Protein AF-A0A6P5LDU0-F1 (afdb_monomer_lite)

Radius of gyration: 22.13 Å; chains: 1; bounding box: 84×40×51 Å

Structure (mmCIF, N/CA/C/O backbone):
data_AF-A0A6P5LDU0-F1
#
_entry.id   AF-A0A6P5LDU0-F1
#
loop_
_atom_site.group_PDB
_atom_site.id
_atom_site.type_symbol
_atom_site.label_atom_id
_atom_site.label_alt_id
_atom_site.label_comp_id
_atom_site.label_asym_id
_atom_site.label_entity_id
_atom_site.label_seq_id
_atom_site.pdbx_PDB_ins_code
_atom_site.Cartn_x
_atom_site.Cartn_y
_atom_site.Cartn_z
_atom_site.occupancy
_atom_site.B_iso_or_equiv
_atom_site.auth_seq_id
_atom_site.auth_comp_id
_atom_site.auth_asym_id
_atom_site.auth_atom_id
_atom_site.pdbx_PDB_model_num
ATOM 1 N N . MET A 1 1 ? -37.825 20.616 -30.912 1.00 37.44 1 MET A N 1
ATOM 2 C CA . MET A 1 1 ? -37.333 20.560 -29.518 1.00 37.44 1 MET A CA 1
ATOM 3 C C . MET A 1 1 ? -36.452 19.328 -29.387 1.00 37.44 1 MET A C 1
ATOM 5 O O . MET A 1 1 ? -36.917 18.250 -29.721 1.00 37.44 1 MET A O 1
ATOM 9 N N . ARG A 1 2 ? -35.171 19.482 -29.030 1.00 41.38 2 ARG A N 1
ATOM 10 C CA . ARG A 1 2 ? -34.279 18.352 -28.727 1.00 41.38 2 ARG A CA 1
ATOM 11 C C . ARG A 1 2 ? -34.321 18.148 -27.216 1.00 41.38 2 ARG A C 1
ATOM 13 O O . ARG A 1 2 ? -33.870 19.026 -26.489 1.00 41.38 2 ARG A O 1
ATOM 20 N N . GLU A 1 3 ? -34.900 17.043 -26.760 1.00 42.47 3 GLU A N 1
ATOM 21 C CA . GLU A 1 3 ? -34.812 16.630 -25.360 1.00 42.47 3 GLU A CA 1
ATOM 22 C C . GLU A 1 3 ? -33.361 16.258 -25.046 1.00 42.47 3 GLU A C 1
ATOM 24 O O . GLU A 1 3 ? -32.806 15.292 -25.572 1.00 42.47 3 GLU A O 1
ATOM 29 N N . THR A 1 4 ? -32.718 17.056 -24.201 1.00 42.72 4 THR A N 1
ATOM 30 C CA . THR A 1 4 ? -31.432 16.721 -23.602 1.00 42.72 4 THR A CA 1
ATOM 31 C C . THR A 1 4 ? -31.662 15.658 -22.534 1.00 42.72 4 THR A C 1
ATOM 33 O O . THR A 1 4 ? -32.182 15.919 -21.450 1.00 42.72 4 THR A O 1
ATOM 36 N N . LYS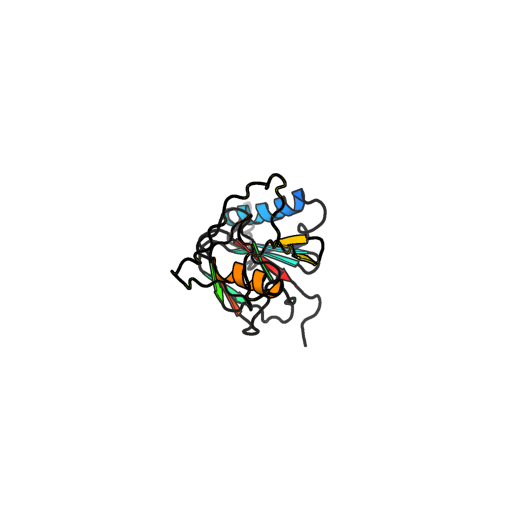 A 1 5 ? -31.278 14.423 -22.864 1.00 48.50 5 LYS A N 1
ATOM 37 C CA . LYS A 1 5 ? -31.230 13.278 -21.951 1.00 48.50 5 LYS A CA 1
ATOM 38 C C . LYS A 1 5 ? -30.367 13.661 -20.739 1.00 48.50 5 LYS A C 1
ATOM 40 O O . LYS A 1 5 ? -29.151 13.780 -20.852 1.00 48.50 5 LYS A O 1
ATOM 45 N N . LYS A 1 6 ? -31.001 13.904 -19.589 1.00 47.19 6 LYS A N 1
ATOM 46 C CA . LYS A 1 6 ? -30.328 14.171 -18.312 1.00 47.19 6 LYS A CA 1
ATOM 47 C C . LYS A 1 6 ? -29.638 12.882 -17.863 1.00 47.19 6 LYS A C 1
ATOM 49 O O . LYS A 1 6 ? -30.292 11.974 -17.354 1.00 47.19 6 LYS A O 1
ATOM 54 N N . THR A 1 7 ? -28.340 12.776 -18.122 1.00 48.62 7 THR A N 1
ATOM 55 C CA . THR A 1 7 ? -27.506 11.645 -17.704 1.00 48.62 7 THR A CA 1
ATOM 56 C C . THR A 1 7 ? -27.544 11.551 -16.178 1.00 48.62 7 THR A C 1
ATOM 58 O O . THR A 1 7 ? -27.152 12.496 -15.493 1.00 48.62 7 THR A O 1
ATOM 61 N N . ARG A 1 8 ? -28.069 10.448 -15.629 1.00 51.94 8 ARG A N 1
ATOM 62 C CA . ARG A 1 8 ? -27.961 10.162 -14.192 1.00 51.94 8 ARG A CA 1
ATOM 63 C C . ARG A 1 8 ? -26.480 9.930 -13.893 1.00 51.94 8 ARG A C 1
ATOM 65 O O . ARG A 1 8 ? -25.862 9.092 -14.539 1.00 51.94 8 ARG A O 1
ATOM 72 N N . ARG A 1 9 ? -25.914 10.701 -12.967 1.00 56.38 9 ARG A N 1
ATOM 73 C CA . ARG A 1 9 ? -24.624 10.381 -12.349 1.00 56.38 9 ARG A CA 1
ATOM 74 C C . ARG A 1 9 ? -24.918 9.269 -11.348 1.00 56.38 9 ARG A C 1
ATOM 76 O O . ARG A 1 9 ? -25.647 9.520 -10.393 1.00 56.38 9 ARG A O 1
ATOM 83 N N . GLU A 1 10 ? -24.467 8.056 -11.632 1.00 73.00 10 GLU A N 1
ATOM 84 C CA . GLU A 1 10 ? -24.476 6.985 -10.636 1.00 73.00 10 GLU A CA 1
ATOM 85 C C . GLU A 1 10 ? -23.354 7.259 -9.633 1.00 73.00 10 GLU A C 1
ATOM 87 O O . GLU A 1 10 ? -22.282 7.733 -10.018 1.00 73.00 10 GLU A O 1
ATOM 92 N N . ASP A 1 11 ? -23.655 7.061 -8.353 1.00 85.00 11 ASP A N 1
ATOM 93 C CA . ASP A 1 11 ? -22.708 7.243 -7.257 1.00 85.00 11 ASP A CA 1
ATOM 94 C C . ASP A 1 11 ? -21.761 6.039 -7.261 1.00 85.00 11 ASP A C 1
ATOM 96 O O . ASP A 1 11 ? -22.215 4.897 -7.194 1.00 85.00 11 ASP A O 1
ATOM 100 N N . VAL A 1 12 ? -20.466 6.282 -7.468 1.00 90.44 12 VAL A N 1
ATOM 101 C CA . VAL A 1 12 ? -19.448 5.228 -7.570 1.00 90.44 12 VAL A CA 1
ATOM 102 C C . VAL A 1 12 ? -18.492 5.391 -6.400 1.00 90.44 12 VAL A C 1
ATOM 104 O O . VAL A 1 12 ? -17.745 6.366 -6.352 1.00 90.44 12 VAL A O 1
ATOM 107 N N . ASP A 1 13 ? -18.488 4.414 -5.495 1.00 92.12 13 ASP A N 1
ATOM 108 C CA . ASP A 1 13 ? -17.671 4.447 -4.275 1.00 92.12 13 ASP A CA 1
ATOM 109 C C . ASP A 1 13 ? -16.214 4.015 -4.506 1.00 92.12 13 ASP A C 1
ATOM 111 O O . ASP A 1 13 ? -15.316 4.403 -3.759 1.00 92.12 13 ASP A O 1
ATOM 115 N N . LEU A 1 14 ? -15.966 3.185 -5.528 1.00 94.00 14 LEU A N 1
ATOM 116 C CA . LEU A 1 14 ? -14.674 2.539 -5.770 1.00 94.00 14 LEU A CA 1
ATOM 117 C C . LEU A 1 14 ? -14.526 2.114 -7.236 1.00 94.00 14 LEU A C 1
ATOM 119 O O . LEU A 1 14 ? -15.429 1.509 -7.814 1.00 94.00 14 LEU A O 1
ATOM 123 N N . ILE A 1 15 ? -13.355 2.354 -7.823 1.00 96.75 15 ILE A N 1
ATOM 124 C CA . ILE A 1 15 ? -12.971 1.825 -9.136 1.00 96.75 15 ILE A CA 1
ATOM 125 C C . ILE A 1 15 ? -12.026 0.642 -8.931 1.00 96.75 15 ILE A C 1
ATOM 127 O O . ILE A 1 15 ? -10.933 0.789 -8.380 1.00 96.75 15 ILE A O 1
ATOM 131 N N . VAL A 1 16 ? -12.430 -0.530 -9.422 1.00 97.25 16 VAL A N 1
ATOM 132 C CA . VAL A 1 16 ? -11.633 -1.761 -9.351 1.00 97.25 16 VAL A CA 1
ATOM 133 C C . VAL A 1 16 ? -11.025 -2.064 -10.716 1.00 97.25 16 VAL A C 1
ATOM 135 O O . VAL A 1 16 ? -11.739 -2.329 -11.682 1.00 97.25 16 VAL A O 1
ATOM 138 N N . THR A 1 17 ? -9.697 -2.055 -10.788 1.00 97.44 17 THR A N 1
ATOM 139 C CA . THR A 1 17 ? -8.937 -2.479 -11.969 1.00 97.44 17 THR A CA 1
ATOM 140 C C . THR A 1 17 ? -8.503 -3.930 -11.796 1.00 97.44 17 THR A C 1
ATOM 142 O O . THR A 1 17 ? -7.920 -4.287 -10.774 1.00 97.44 17 THR A O 1
ATOM 145 N N . LEU A 1 18 ? -8.770 -4.769 -12.797 1.00 97.19 18 LEU A N 1
ATOM 146 C CA . LEU A 1 18 ? -8.358 -6.173 -12.808 1.00 97.19 18 LEU A CA 1
ATOM 147 C C . LEU A 1 18 ? -7.169 -6.353 -13.753 1.00 97.19 18 LEU A C 1
ATOM 149 O O . LEU A 1 18 ? -7.282 -6.092 -14.951 1.00 97.19 18 LEU A O 1
ATOM 153 N N . GLY A 1 19 ? -6.045 -6.830 -13.224 1.00 94.19 19 GLY A N 1
ATOM 154 C CA . GLY A 1 19 ? -4.802 -6.976 -13.984 1.00 94.19 19 GLY A CA 1
ATOM 155 C C . GLY A 1 19 ? -3.841 -5.791 -13.843 1.00 94.19 19 GLY A C 1
ATOM 156 O O . GLY A 1 19 ? -4.144 -4.809 -13.179 1.00 94.19 19 GLY A O 1
ATOM 157 N N . GLY A 1 20 ? -2.666 -5.885 -14.469 1.00 94.69 20 GLY A N 1
ATOM 158 C CA . GLY A 1 20 ? -1.640 -4.832 -14.446 1.00 94.69 20 GLY A CA 1
ATOM 159 C C . GLY A 1 20 ? -0.564 -4.979 -13.363 1.00 94.69 20 GLY A C 1
ATOM 160 O O . GLY A 1 20 ? 0.322 -4.140 -13.286 1.00 94.69 20 GLY A O 1
ATOM 161 N N . LEU A 1 21 ? -0.580 -6.045 -12.556 1.00 96.25 21 LEU A N 1
ATOM 162 C CA . LEU A 1 21 ? 0.435 -6.325 -11.523 1.00 96.25 21 LEU A CA 1
ATOM 163 C C . LEU A 1 21 ? 1.363 -7.500 -11.861 1.00 96.25 21 LEU A C 1
ATOM 165 O O . LEU A 1 21 ? 2.271 -7.806 -11.093 1.00 96.25 21 LEU A O 1
ATOM 169 N N . THR A 1 22 ? 1.167 -8.169 -12.999 1.00 95.31 22 THR A N 1
ATOM 170 C CA . THR A 1 22 ? 2.036 -9.266 -13.457 1.00 95.31 22 THR A CA 1
ATOM 171 C C . THR A 1 22 ? 2.450 -9.093 -14.916 1.00 95.31 22 THR A C 1
ATOM 173 O O . THR A 1 22 ? 1.881 -8.295 -15.656 1.00 95.31 22 THR A O 1
ATOM 176 N N . GLY A 1 23 ? 3.384 -9.926 -15.378 1.00 96.00 23 GLY A N 1
ATOM 177 C CA . GLY A 1 23 ? 3.822 -9.940 -16.772 1.00 96.00 23 GLY A CA 1
ATOM 178 C C . GLY A 1 23 ? 4.984 -8.981 -17.009 1.00 96.00 23 GLY A C 1
ATOM 179 O O . GLY A 1 23 ? 5.983 -9.030 -16.293 1.00 96.00 23 GLY A O 1
ATOM 180 N N . ARG A 1 24 ? 4.888 -8.145 -18.048 1.00 97.19 24 ARG A N 1
ATOM 181 C CA . ARG A 1 24 ? 5.964 -7.217 -18.417 1.00 97.19 24 ARG A CA 1
ATOM 182 C C . ARG A 1 24 ? 6.160 -6.161 -17.330 1.00 97.19 24 ARG A C 1
ATOM 184 O O . ARG A 1 24 ? 5.242 -5.408 -17.027 1.00 97.19 24 ARG A O 1
ATOM 191 N N . PHE A 1 25 ? 7.372 -6.074 -16.791 1.00 96.88 25 PHE A N 1
ATOM 192 C CA . PHE A 1 25 ? 7.689 -5.190 -15.668 1.00 96.88 25 PHE A CA 1
ATOM 193 C C . PHE A 1 25 ? 7.387 -3.706 -15.935 1.00 96.88 25 PHE A C 1
ATOM 195 O O . PHE A 1 25 ? 6.853 -3.024 -15.068 1.00 96.88 25 PHE A O 1
ATOM 202 N N . ASP A 1 26 ? 7.651 -3.205 -17.143 1.00 97.81 26 ASP A N 1
ATOM 203 C CA . ASP A 1 26 ? 7.328 -1.823 -17.509 1.00 97.81 26 ASP A CA 1
ATOM 204 C C . ASP A 1 26 ? 5.818 -1.540 -17.477 1.00 97.81 26 ASP A C 1
ATOM 206 O O . ASP A 1 26 ? 5.411 -0.455 -17.074 1.00 97.81 26 ASP A O 1
ATOM 210 N N . GLN A 1 27 ? 4.977 -2.524 -17.814 1.00 97.69 27 GLN A N 1
ATOM 211 C CA . GLN A 1 27 ? 3.520 -2.393 -17.710 1.00 97.69 27 GLN A CA 1
ATOM 212 C C . GLN A 1 27 ? 3.037 -2.434 -16.259 1.00 97.69 27 GLN A C 1
ATOM 214 O O . GLN A 1 27 ? 2.067 -1.756 -15.918 1.00 97.69 27 GLN A O 1
ATOM 219 N N . ILE A 1 28 ? 3.733 -3.180 -15.396 1.00 98.12 28 ILE A N 1
ATOM 220 C CA . ILE A 1 28 ? 3.474 -3.163 -13.953 1.00 98.12 28 ILE A CA 1
ATOM 221 C C . ILE A 1 28 ? 3.734 -1.759 -13.411 1.00 98.12 28 ILE A C 1
ATOM 223 O O . ILE A 1 28 ? 2.871 -1.164 -12.768 1.00 98.12 28 ILE A O 1
ATOM 227 N N . MET A 1 29 ? 4.885 -1.179 -13.750 1.00 98.12 29 MET A N 1
ATOM 228 C CA . MET A 1 29 ? 5.222 0.179 -13.326 1.00 98.12 29 MET A CA 1
ATOM 229 C C . MET A 1 29 ? 4.311 1.237 -13.956 1.00 98.12 29 MET A C 1
ATOM 231 O O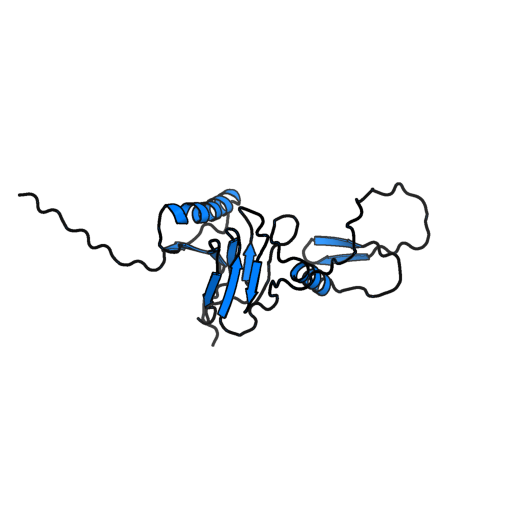 . MET A 1 29 ? 3.950 2.190 -13.275 1.00 98.12 29 MET A O 1
ATOM 235 N N . ALA A 1 30 ? 3.861 1.057 -15.202 1.00 97.75 30 ALA A N 1
ATOM 236 C CA . ALA A 1 30 ? 2.858 1.932 -15.814 1.00 97.75 30 ALA A CA 1
ATOM 237 C C . ALA A 1 30 ? 1.505 1.870 -15.082 1.00 97.75 30 ALA A C 1
ATOM 239 O O . ALA A 1 30 ? 0.823 2.886 -14.945 1.00 97.75 30 ALA A O 1
ATOM 240 N N . SER A 1 31 ? 1.125 0.696 -14.572 1.00 98.06 31 SER A N 1
ATOM 241 C CA . SER A 1 31 ? -0.087 0.529 -13.760 1.00 98.06 31 SER A CA 1
ATOM 242 C C . SER A 1 31 ? 0.053 1.230 -12.406 1.00 98.06 31 SER A C 1
ATOM 244 O O . SER A 1 31 ? -0.869 1.920 -11.975 1.00 98.06 31 SER A O 1
ATOM 246 N N . VAL A 1 32 ? 1.227 1.133 -11.771 1.00 97.94 32 VAL A N 1
ATOM 247 C CA . VAL A 1 32 ? 1.545 1.893 -10.551 1.00 97.94 32 VAL A CA 1
ATOM 248 C C . VAL A 1 32 ? 1.494 3.399 -10.816 1.00 97.94 32 VAL A C 1
ATOM 250 O O . VAL A 1 32 ? 0.820 4.110 -10.080 1.00 97.94 32 VAL A O 1
ATOM 253 N N . GLU A 1 33 ? 2.123 3.887 -11.887 1.00 97.19 33 GLU A N 1
ATOM 254 C CA . GLU A 1 33 ? 2.103 5.307 -12.277 1.00 97.19 33 GLU A CA 1
ATOM 255 C C . GLU A 1 33 ? 0.678 5.812 -12.545 1.00 97.19 33 GLU A C 1
ATOM 257 O O . GLU A 1 33 ? 0.306 6.925 -12.172 1.00 97.19 33 GLU A O 1
ATOM 262 N N . THR A 1 34 ? -0.174 4.965 -13.124 1.00 97.19 34 THR A N 1
ATOM 263 C CA . THR A 1 34 ? -1.582 5.303 -13.363 1.00 97.19 34 THR A CA 1
ATOM 264 C C . THR A 1 34 ? -2.317 5.632 -12.061 1.00 97.19 34 THR A C 1
ATOM 266 O O . THR A 1 34 ? -3.155 6.532 -12.062 1.00 97.19 34 THR A O 1
ATOM 269 N N . LEU A 1 35 ? -1.979 4.993 -10.932 1.00 97.19 35 LEU A N 1
ATOM 270 C CA . LEU A 1 35 ? -2.555 5.347 -9.627 1.00 97.19 35 LEU A CA 1
ATOM 271 C C . LEU A 1 35 ? -2.159 6.759 -9.174 1.00 97.19 35 LEU A C 1
ATOM 273 O O . LEU A 1 35 ? -2.978 7.449 -8.569 1.00 97.19 35 LEU A O 1
ATOM 277 N N . PHE A 1 36 ? -0.943 7.217 -9.491 1.00 96.94 36 PHE A N 1
ATOM 278 C CA . PHE A 1 36 ? -0.512 8.587 -9.192 1.00 96.94 36 PHE A CA 1
ATOM 279 C C . PHE A 1 36 ? -1.326 9.601 -9.998 1.00 96.94 36 PHE A C 1
ATOM 281 O O . PHE A 1 36 ? -1.819 10.582 -9.438 1.00 96.94 36 PHE A O 1
ATOM 288 N N . HIS A 1 37 ? -1.558 9.327 -11.283 1.00 96.12 37 HIS A N 1
ATOM 289 C CA . HIS A 1 37 ? -2.380 10.187 -12.135 1.00 96.12 37 HIS A CA 1
ATOM 290 C C . HIS A 1 37 ? -3.874 10.127 -11.810 1.00 96.12 37 HIS A C 1
ATOM 292 O O . HIS A 1 37 ? -4.560 11.143 -11.942 1.00 96.12 37 HIS A O 1
ATOM 298 N N . ALA A 1 38 ? -4.385 8.981 -11.352 1.00 95.00 38 ALA A N 1
ATOM 299 C CA . ALA A 1 38 ? -5.803 8.776 -11.059 1.00 95.00 38 ALA A CA 1
ATOM 300 C C . ALA A 1 38 ? -6.368 9.830 -10.098 1.00 95.00 38 ALA A C 1
ATOM 302 O O . ALA A 1 38 ? -7.488 10.289 -10.297 1.00 95.00 38 ALA A O 1
ATOM 303 N N . THR A 1 39 ? -5.562 10.292 -9.139 1.00 92.25 39 THR A N 1
ATOM 304 C CA . THR A 1 39 ? -5.933 11.322 -8.149 1.00 92.25 39 THR A CA 1
ATOM 305 C C . THR A 1 39 ? -6.309 12.669 -8.776 1.00 92.25 39 THR A C 1
ATOM 307 O O . THR A 1 39 ? -7.069 13.438 -8.193 1.00 92.25 39 THR A O 1
ATOM 310 N N . THR A 1 40 ? -5.808 12.951 -9.982 1.00 93.44 40 THR A N 1
ATOM 311 C CA . THR A 1 40 ? -6.123 14.162 -10.761 1.00 93.44 40 THR A CA 1
ATOM 312 C C . THR A 1 40 ? -7.287 13.960 -11.731 1.00 93.44 40 THR A C 1
ATOM 314 O O . THR A 1 40 ? -7.876 14.930 -12.205 1.00 93.44 40 THR A O 1
ATOM 317 N N . ILE A 1 41 ? -7.618 12.703 -12.033 1.00 94.25 41 ILE A N 1
ATOM 318 C CA . ILE A 1 41 ? -8.632 12.317 -13.021 1.00 94.25 41 ILE A CA 1
ATOM 319 C C . ILE A 1 41 ? -9.983 12.089 -12.341 1.00 94.25 41 ILE A C 1
ATOM 321 O O . ILE A 1 41 ? -11.023 12.462 -12.883 1.00 94.25 41 ILE A O 1
ATOM 325 N N . THR A 1 42 ? -9.980 11.466 -11.163 1.00 93.31 42 THR A N 1
ATOM 326 C CA . THR A 1 42 ? -11.189 11.080 -10.438 1.00 93.31 42 THR A CA 1
ATOM 327 C C . THR A 1 42 ? -11.004 11.243 -8.928 1.00 93.31 42 THR A C 1
ATOM 329 O O . THR A 1 42 ? -9.949 10.895 -8.400 1.00 93.31 42 THR A O 1
ATOM 332 N N . PRO A 1 43 ? -12.022 11.746 -8.204 1.00 90.38 43 PRO A N 1
ATOM 333 C CA . PRO A 1 43 ? -12.017 11.753 -6.743 1.00 90.38 43 PRO A CA 1
ATOM 334 C C . PRO A 1 43 ? -12.337 10.371 -6.146 1.00 90.38 43 PRO A C 1
ATOM 336 O O . PRO A 1 43 ? -12.216 10.188 -4.939 1.00 90.38 43 PRO A O 1
ATOM 339 N N . VAL A 1 44 ? -12.782 9.418 -6.973 1.00 92.75 44 VAL A N 1
ATOM 340 C CA . VAL A 1 44 ? -13.145 8.065 -6.542 1.00 92.75 44 VAL A CA 1
ATOM 341 C C . VAL A 1 44 ? -11.872 7.240 -6.317 1.00 92.75 44 VAL A C 1
ATOM 343 O O . VAL A 1 44 ? -11.008 7.229 -7.200 1.00 92.75 44 VAL A O 1
ATOM 346 N N . PRO A 1 45 ? -11.746 6.518 -5.188 1.00 93.44 45 PRO A N 1
ATOM 347 C CA . PRO A 1 45 ? -10.626 5.617 -4.940 1.00 93.44 45 PRO A CA 1
ATOM 348 C C . PRO A 1 45 ? -10.434 4.595 -6.067 1.00 93.44 45 PRO A C 1
ATOM 350 O O . PRO A 1 45 ? -11.400 4.039 -6.590 1.00 93.44 45 PRO A O 1
ATOM 353 N N . VAL A 1 46 ? -9.176 4.320 -6.417 1.00 97.25 46 VAL A N 1
ATOM 354 C CA . VAL A 1 46 ? -8.809 3.327 -7.435 1.00 97.25 46 VAL A CA 1
ATOM 355 C C . VAL A 1 46 ? -7.943 2.251 -6.798 1.00 97.25 46 VAL A C 1
ATOM 357 O O . VAL A 1 46 ? -6.942 2.556 -6.146 1.00 97.25 46 VAL A O 1
ATOM 360 N N . ILE A 1 47 ? -8.316 0.994 -7.018 1.00 97.62 47 ILE A N 1
ATOM 361 C CA . ILE A 1 47 ? -7.535 -0.172 -6.604 1.00 97.62 47 ILE A CA 1
ATOM 362 C C . ILE A 1 47 ? -7.196 -1.038 -7.811 1.00 97.62 47 ILE A C 1
ATOM 364 O O . ILE A 1 47 ? -7.943 -1.078 -8.792 1.00 97.62 47 ILE A O 1
ATOM 368 N N . ILE A 1 48 ? -6.076 -1.749 -7.730 1.00 98.19 48 ILE A N 1
ATOM 369 C CA . ILE A 1 48 ? -5.676 -2.740 -8.730 1.00 98.19 48 ILE A CA 1
ATOM 370 C C . ILE A 1 48 ? -5.572 -4.094 -8.045 1.00 98.19 48 ILE A C 1
ATOM 372 O O . ILE A 1 48 ? -4.888 -4.209 -7.030 1.00 98.19 48 ILE A O 1
ATOM 376 N N . ILE A 1 49 ? -6.236 -5.107 -8.601 1.00 97.25 49 ILE A N 1
ATOM 377 C CA . ILE A 1 49 ? -6.236 -6.479 -8.089 1.00 97.25 49 ILE A CA 1
ATOM 378 C C . ILE A 1 49 ? -5.735 -7.425 -9.174 1.00 97.25 49 ILE A C 1
ATOM 380 O O . ILE A 1 49 ? -6.235 -7.432 -10.303 1.00 97.25 49 ILE A O 1
ATOM 384 N N . GLN A 1 50 ? -4.773 -8.275 -8.825 1.00 96.25 50 GLN A N 1
ATOM 385 C CA . GLN A 1 50 ? -4.369 -9.394 -9.666 1.00 96.25 50 GLN A CA 1
ATOM 386 C C . GLN A 1 50 ? -3.646 -10.474 -8.856 1.00 96.25 50 GLN A C 1
ATOM 388 O O . GLN A 1 50 ? -2.796 -10.161 -8.030 1.00 96.25 50 GLN A O 1
ATOM 393 N N . ALA A 1 51 ? -3.938 -11.748 -9.149 1.00 91.75 51 ALA A N 1
ATOM 394 C CA . ALA A 1 51 ? -3.204 -12.910 -8.631 1.00 91.75 51 ALA A CA 1
ATOM 395 C C . ALA A 1 51 ? -3.010 -12.897 -7.096 1.00 91.75 51 ALA A C 1
ATOM 397 O O . ALA A 1 51 ? -1.901 -13.082 -6.600 1.00 91.75 51 ALA A O 1
ATOM 398 N N . GLY A 1 52 ? -4.085 -12.625 -6.347 1.00 93.75 52 GLY A N 1
ATOM 399 C CA . GLY A 1 52 ? -4.052 -12.568 -4.880 1.00 93.75 52 GLY A CA 1
ATOM 400 C C . GLY A 1 52 ? -3.308 -11.359 -4.304 1.00 93.75 52 GLY A C 1
ATOM 401 O O . GLY A 1 52 ? -2.996 -11.353 -3.119 1.00 93.75 52 GLY A O 1
ATOM 402 N N . SER A 1 53 ? -3.003 -10.347 -5.119 1.00 95.56 53 SER A N 1
ATOM 403 C CA . SER A 1 53 ? -2.409 -9.081 -4.684 1.00 95.56 53 SER A CA 1
ATOM 404 C C . SER A 1 53 ? -3.353 -7.923 -4.979 1.00 95.56 53 SER A C 1
ATOM 406 O O . SER A 1 53 ? -3.937 -7.856 -6.063 1.00 95.56 53 SER A O 1
ATOM 408 N N . LEU A 1 54 ? -3.451 -6.992 -4.036 1.00 97.50 54 LEU A N 1
ATOM 409 C CA . LEU A 1 54 ? -4.077 -5.688 -4.217 1.00 97.50 54 LEU A CA 1
ATOM 410 C C . LEU A 1 54 ? -3.062 -4.586 -3.973 1.00 97.50 54 LEU A C 1
ATOM 412 O O . LEU A 1 54 ? -2.233 -4.687 -3.063 1.00 97.50 54 LEU A O 1
ATOM 416 N N . ILE A 1 55 ? -3.164 -3.520 -4.765 1.00 98.19 55 ILE A N 1
ATOM 417 C CA . ILE A 1 55 ? -2.484 -2.255 -4.495 1.00 98.19 55 ILE A CA 1
ATOM 418 C C . ILE A 1 55 ? -3.446 -1.071 -4.573 1.00 98.19 55 ILE A C 1
ATOM 420 O O . ILE A 1 55 ? -4.393 -1.064 -5.365 1.00 98.19 55 ILE A O 1
ATOM 424 N N . CYS A 1 56 ? -3.165 -0.050 -3.771 1.00 97.62 56 CYS A N 1
ATOM 425 C CA . CYS A 1 56 ? -3.792 1.262 -3.858 1.00 97.62 56 CYS A CA 1
ATOM 426 C C . CYS A 1 56 ? -2.802 2.356 -3.436 1.00 97.62 56 CYS A C 1
ATOM 428 O O . CYS A 1 56 ? -1.785 2.080 -2.795 1.00 97.62 56 CYS A O 1
ATOM 430 N N . LEU A 1 57 ? -3.082 3.602 -3.820 1.00 98.00 57 LEU A N 1
ATOM 431 C CA . LEU A 1 57 ? -2.234 4.742 -3.482 1.00 98.00 57 LEU A CA 1
ATOM 432 C C . LEU A 1 57 ? -2.823 5.517 -2.302 1.00 98.00 57 LEU A C 1
ATOM 434 O O . LEU A 1 57 ? -3.881 6.134 -2.425 1.00 98.00 57 LEU A O 1
ATOM 438 N N . LEU A 1 58 ? -2.104 5.536 -1.182 1.00 97.50 58 LEU A N 1
ATOM 439 C CA . LEU A 1 58 ? -2.412 6.386 -0.039 1.00 97.50 58 LEU A CA 1
ATOM 440 C C . LEU A 1 58 ? -1.862 7.787 -0.310 1.00 97.50 58 LEU A C 1
ATOM 442 O O . LEU A 1 58 ? -0.665 7.960 -0.535 1.00 97.50 58 LEU A O 1
ATOM 446 N N . GLN A 1 59 ? -2.739 8.788 -0.321 1.00 97.00 59 GLN A N 1
ATOM 447 C CA . GLN A 1 59 ? -2.336 10.194 -0.427 1.00 97.00 59 GLN A CA 1
ATOM 448 C C . GLN A 1 59 ? -1.672 10.687 0.869 1.00 97.00 59 GLN A C 1
ATOM 450 O O . GLN A 1 59 ? -1.844 10.057 1.909 1.00 97.00 59 GLN A O 1
ATOM 455 N N . PRO A 1 60 ? -0.949 11.818 0.861 1.00 97.06 60 PRO A N 1
ATOM 456 C CA . PRO A 1 60 ? -0.463 12.422 2.098 1.00 97.06 60 PRO A CA 1
ATOM 457 C C . PRO A 1 60 ? -1.597 12.640 3.111 1.00 97.06 60 PRO A C 1
ATOM 459 O O . PRO A 1 60 ? -2.664 13.145 2.755 1.00 97.06 60 PRO A O 1
ATOM 462 N N . GLY A 1 61 ? -1.370 12.264 4.369 1.00 96.25 61 GLY A N 1
ATOM 463 C CA . GLY A 1 61 ? -2.349 12.349 5.452 1.00 96.25 61 GLY A CA 1
ATOM 464 C C . GLY A 1 61 ? -2.569 11.026 6.184 1.00 96.25 61 GLY A C 1
ATOM 465 O O . GLY A 1 61 ? -1.740 10.120 6.126 1.00 96.25 61 GLY A O 1
ATOM 466 N N . LYS A 1 62 ? -3.697 10.943 6.900 1.00 96.75 62 LYS A N 1
ATOM 467 C CA . LYS A 1 62 ? -4.081 9.805 7.747 1.00 96.75 62 LYS A CA 1
ATOM 468 C C . LYS A 1 62 ? -5.112 8.923 7.059 1.00 96.75 62 LYS A C 1
ATOM 470 O O . LYS A 1 62 ? -6.145 9.412 6.607 1.00 96.75 62 LYS A O 1
ATOM 475 N N . HIS A 1 63 ? -4.870 7.621 7.092 1.00 97.69 63 HIS A N 1
ATOM 476 C CA . HIS A 1 63 ? -5.715 6.591 6.501 1.00 97.69 63 HIS A CA 1
ATOM 477 C C . HIS A 1 63 ? -6.092 5.559 7.548 1.00 97.69 63 HIS A C 1
ATOM 479 O O . HIS A 1 63 ? -5.281 5.195 8.402 1.00 97.69 63 HIS A O 1
ATOM 485 N N . LYS A 1 64 ? -7.325 5.068 7.452 1.00 97.50 64 LYS A N 1
ATOM 486 C CA . LYS A 1 64 ? -7.837 3.964 8.258 1.00 97.50 64 LYS A CA 1
ATOM 487 C C . LYS A 1 64 ? -8.318 2.873 7.311 1.00 97.50 64 LYS A C 1
ATOM 489 O O . LYS A 1 64 ? -9.287 3.067 6.585 1.00 97.50 64 LYS A O 1
ATOM 494 N N . LEU A 1 65 ? -7.609 1.756 7.310 1.00 96.50 65 LEU A N 1
ATOM 495 C CA . LEU A 1 65 ? -7.839 0.610 6.446 1.00 96.50 65 LEU A CA 1
ATOM 496 C C . LEU A 1 65 ? -8.480 -0.495 7.283 1.00 96.50 65 LEU A C 1
ATOM 498 O O . LEU A 1 65 ? -7.893 -0.965 8.257 1.00 96.50 65 LEU A O 1
ATOM 502 N N . HIS A 1 66 ? -9.693 -0.880 6.913 1.00 95.69 66 HIS A N 1
ATOM 503 C CA . HIS A 1 66 ? -10.383 -2.019 7.504 1.00 95.69 66 HIS A CA 1
ATOM 504 C C . HIS A 1 66 ? -9.878 -3.303 6.839 1.00 95.69 66 HIS A C 1
ATOM 506 O O . HIS A 1 66 ? -9.870 -3.395 5.612 1.00 95.69 66 HIS A O 1
ATOM 512 N N . VAL A 1 67 ? -9.377 -4.234 7.651 1.00 94.94 67 VAL A N 1
ATOM 513 C CA . VAL A 1 67 ? -8.736 -5.497 7.233 1.00 94.94 67 VAL A CA 1
ATOM 514 C C . VAL A 1 67 ? -9.385 -6.689 7.945 1.00 94.94 67 VAL A C 1
ATOM 516 O O . VAL A 1 67 ? -8.721 -7.631 8.370 1.00 94.94 67 VAL A O 1
ATOM 519 N N . ASP A 1 68 ? -10.697 -6.589 8.134 1.00 94.12 68 ASP A N 1
ATOM 520 C CA . ASP A 1 68 ? -11.568 -7.478 8.898 1.00 94.12 68 ASP A CA 1
ATOM 521 C C . ASP A 1 68 ? -12.711 -8.061 8.047 1.00 94.12 68 ASP A C 1
ATOM 523 O O . ASP A 1 68 ? -13.728 -8.507 8.578 1.00 94.12 68 ASP A O 1
ATOM 527 N N . THR A 1 69 ? -12.562 -8.083 6.719 1.00 91.81 69 THR A N 1
ATOM 528 C CA . THR A 1 69 ? -13.580 -8.634 5.806 1.00 91.81 69 THR A CA 1
ATOM 529 C C . THR A 1 69 ? -13.532 -10.160 5.699 1.00 91.81 69 THR A C 1
ATOM 531 O O . THR A 1 69 ? -14.493 -10.778 5.241 1.00 91.81 69 THR A O 1
ATOM 534 N N . GLY A 1 70 ? -12.415 -10.774 6.090 1.00 92.94 70 GLY A N 1
ATOM 535 C CA . GLY A 1 70 ? -12.132 -12.204 5.978 1.00 92.94 70 GLY A CA 1
ATOM 536 C C . GLY A 1 70 ? -11.403 -12.588 4.687 1.00 92.94 70 GLY A C 1
ATOM 537 O O . GLY A 1 70 ? -10.837 -13.682 4.626 1.00 92.94 70 GLY A O 1
ATOM 538 N N . PHE A 1 71 ? -11.380 -11.712 3.677 1.00 93.62 71 PHE A N 1
ATOM 539 C CA . PHE A 1 71 ? -10.707 -11.932 2.388 1.00 93.62 71 PHE A CA 1
ATOM 540 C C . PHE A 1 71 ? -9.231 -11.520 2.395 1.00 93.62 71 PHE A C 1
ATOM 542 O O . PHE A 1 71 ? -8.538 -11.678 1.390 1.00 93.62 71 PHE A O 1
ATOM 549 N N . GLU A 1 72 ? -8.725 -10.988 3.500 1.00 95.81 72 GLU A N 1
ATOM 550 C CA . GLU A 1 72 ? -7.346 -10.541 3.619 1.00 95.81 72 GLU A CA 1
ATOM 551 C C . GLU A 1 72 ? -6.373 -11.728 3.614 1.00 95.81 72 GLU A C 1
ATOM 553 O O . GLU A 1 72 ? -6.542 -12.731 4.316 1.00 95.81 72 GLU A O 1
ATOM 558 N N . GLY A 1 73 ? -5.323 -11.613 2.800 1.00 93.38 73 GLY A N 1
ATOM 559 C CA . GLY A 1 73 ? -4.166 -12.505 2.826 1.00 93.38 73 GLY A CA 1
ATOM 560 C C . GLY A 1 73 ? -3.367 -12.361 4.120 1.00 93.38 73 GLY A C 1
ATOM 561 O O . GLY A 1 73 ? -3.696 -11.561 4.979 1.00 93.38 73 GLY A O 1
ATOM 562 N N . ASP A 1 74 ? -2.281 -13.114 4.265 1.00 92.69 74 ASP A N 1
ATOM 563 C CA . ASP A 1 74 ? -1.497 -13.081 5.511 1.00 92.69 74 ASP A CA 1
ATOM 564 C C . ASP A 1 74 ? -0.381 -12.020 5.491 1.00 92.69 74 ASP A C 1
ATOM 566 O O . ASP A 1 74 ? 0.392 -11.907 6.445 1.00 92.69 74 ASP A O 1
ATOM 570 N N . TRP A 1 75 ? -0.265 -11.253 4.400 1.00 93.06 75 TRP A N 1
ATOM 571 C CA . TRP A 1 75 ? 0.808 -10.284 4.192 1.00 93.06 75 TRP A CA 1
ATOM 572 C C . TRP A 1 75 ? 0.303 -8.924 3.705 1.00 93.06 75 TRP A C 1
ATOM 574 O O . TRP A 1 75 ? -0.687 -8.824 2.979 1.00 93.06 75 TRP A O 1
ATOM 584 N N . CYS A 1 76 ? 1.054 -7.881 4.047 1.00 95.75 76 CYS A N 1
ATOM 585 C CA . CYS A 1 76 ? 0.887 -6.527 3.534 1.00 95.75 76 CYS A CA 1
ATOM 586 C C . CYS A 1 76 ? 2.225 -5.777 3.440 1.00 95.75 76 CYS A C 1
ATOM 588 O O . CYS A 1 76 ? 3.285 -6.291 3.814 1.00 95.75 76 CYS A O 1
ATOM 590 N N . GLY A 1 77 ? 2.196 -4.560 2.905 1.00 94.12 77 GLY A N 1
ATOM 591 C CA . GLY A 1 77 ? 3.378 -3.729 2.727 1.00 94.12 77 GLY A CA 1
ATOM 592 C C . GLY A 1 77 ? 3.076 -2.274 2.378 1.00 94.12 77 GLY A C 1
ATOM 593 O O . GLY A 1 77 ? 1.970 -1.920 1.969 1.00 94.12 77 GLY A O 1
ATOM 594 N N . LEU A 1 78 ? 4.104 -1.442 2.535 1.00 95.31 78 LEU A N 1
ATOM 595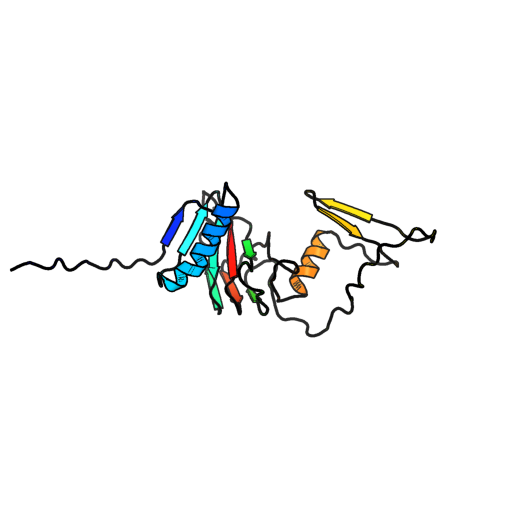 C CA . LEU A 1 78 ? 4.123 -0.010 2.242 1.00 95.31 78 LEU A CA 1
ATOM 596 C C . LEU A 1 78 ? 5.329 0.295 1.346 1.00 95.31 78 LEU A C 1
ATOM 598 O O . LEU A 1 78 ? 6.478 0.084 1.754 1.00 95.31 78 LEU A O 1
ATOM 602 N N . VAL A 1 79 ? 5.072 0.776 0.127 1.00 95.88 79 VAL A N 1
ATOM 603 C CA . VAL A 1 79 ? 6.084 0.916 -0.931 1.00 95.88 79 VAL A CA 1
ATOM 604 C C . VAL A 1 79 ? 6.195 2.373 -1.423 1.00 95.88 79 VAL A C 1
ATOM 606 O O . VAL A 1 79 ? 5.274 2.883 -2.065 1.00 95.88 79 VAL A O 1
ATOM 609 N N . PRO A 1 80 ? 7.323 3.064 -1.165 1.00 95.12 80 PRO A N 1
ATOM 610 C CA . PRO A 1 80 ? 7.519 4.480 -1.496 1.00 95.12 80 PRO A CA 1
ATOM 611 C C . PRO A 1 80 ? 8.029 4.659 -2.939 1.00 95.12 80 PRO A C 1
ATOM 613 O O . PRO A 1 80 ? 9.200 4.956 -3.158 1.00 95.12 80 PRO A O 1
ATOM 616 N N . VAL A 1 81 ? 7.178 4.420 -3.945 1.00 93.75 81 VAL A N 1
ATOM 617 C CA . VAL A 1 81 ? 7.597 4.398 -5.368 1.00 93.75 81 VAL A CA 1
ATOM 618 C C . VAL A 1 81 ? 7.982 5.776 -5.911 1.00 93.75 81 VAL A C 1
ATOM 620 O O . VAL A 1 81 ? 9.002 5.893 -6.583 1.00 93.75 81 VAL A O 1
ATOM 623 N N . GLY A 1 82 ? 7.184 6.810 -5.636 1.00 88.62 82 GLY A N 1
ATOM 624 C CA . GLY A 1 82 ? 7.395 8.134 -6.229 1.00 88.62 82 GLY A CA 1
ATOM 625 C C . GLY A 1 82 ? 8.414 8.991 -5.476 1.00 88.62 82 GLY A C 1
ATOM 626 O O . GLY A 1 82 ? 9.265 9.628 -6.090 1.00 88.62 82 GLY A O 1
ATOM 627 N N . HIS A 1 83 ? 8.323 9.018 -4.144 1.00 90.12 83 HIS A N 1
ATOM 628 C CA . HIS A 1 83 ? 9.141 9.879 -3.290 1.00 90.12 83 HIS A CA 1
ATOM 629 C C . HIS A 1 83 ? 9.512 9.170 -1.980 1.00 90.12 83 HIS A C 1
ATOM 631 O O . HIS A 1 83 ? 8.735 8.347 -1.490 1.00 90.12 83 HIS A O 1
ATOM 637 N N . PRO A 1 84 ? 10.658 9.525 -1.369 1.00 90.44 84 PRO A N 1
ATOM 638 C CA . PRO A 1 84 ? 10.946 9.180 0.019 1.00 90.44 84 PRO A CA 1
ATOM 639 C C . PRO A 1 84 ? 9.837 9.701 0.944 1.00 90.44 84 PRO A C 1
ATOM 641 O O . PRO A 1 84 ? 9.587 10.904 0.968 1.00 90.44 84 PRO A O 1
ATOM 644 N N . CYS A 1 85 ? 9.207 8.821 1.717 1.00 91.31 85 CYS A N 1
ATOM 645 C CA . CYS A 1 85 ? 8.251 9.187 2.764 1.00 91.31 85 CYS A CA 1
ATOM 646 C C . CYS A 1 85 ? 9.025 9.281 4.075 1.00 91.31 85 CYS A C 1
ATOM 648 O O . CYS A 1 85 ? 9.511 8.263 4.563 1.00 91.31 85 CYS A O 1
ATOM 650 N N . LYS A 1 86 ? 9.240 10.485 4.606 1.00 88.3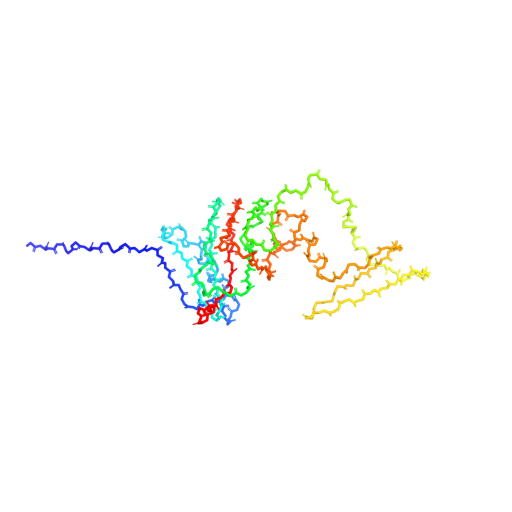8 86 LYS A N 1
ATOM 651 C CA . LYS A 1 86 ? 10.152 10.698 5.743 1.00 88.38 86 LYS A CA 1
ATOM 652 C C . LYS A 1 86 ? 9.466 10.505 7.086 1.00 88.38 86 LYS A C 1
ATOM 654 O O . LYS A 1 86 ? 10.146 10.252 8.076 1.00 88.38 86 LYS A O 1
ATOM 659 N N . GLN A 1 87 ? 8.150 10.663 7.105 1.00 89.06 87 GLN A N 1
ATOM 660 C CA . GLN A 1 87 ? 7.322 10.556 8.294 1.00 89.06 87 GLN A CA 1
ATOM 661 C C . GLN A 1 87 ? 6.196 9.585 7.982 1.00 89.06 87 GLN A C 1
ATOM 663 O O . GLN A 1 87 ? 5.188 9.955 7.378 1.00 89.06 87 GLN A O 1
ATOM 668 N N . VAL A 1 88 ? 6.403 8.328 8.365 1.00 91.12 88 VAL A N 1
ATOM 669 C CA . VAL A 1 88 ? 5.383 7.288 8.279 1.00 91.12 88 VAL A CA 1
ATOM 670 C C . VAL A 1 88 ? 5.116 6.731 9.667 1.00 91.12 88 VAL A C 1
ATOM 672 O O . VAL A 1 88 ? 6.035 6.234 10.319 1.00 91.12 88 VAL A O 1
ATOM 675 N N . THR A 1 89 ? 3.855 6.792 10.089 1.00 92.19 89 THR A N 1
ATOM 676 C CA . THR A 1 89 ? 3.394 6.225 11.361 1.00 92.19 89 THR A CA 1
ATOM 677 C C . THR A 1 89 ? 2.289 5.216 11.099 1.00 92.19 89 THR A C 1
ATOM 679 O O . THR A 1 89 ? 1.396 5.481 10.293 1.00 92.19 89 THR A O 1
ATOM 682 N N . THR A 1 90 ? 2.318 4.061 11.762 1.00 93.75 90 THR A N 1
ATOM 683 C CA . THR A 1 90 ? 1.302 3.022 11.569 1.00 93.75 90 THR A CA 1
ATOM 684 C C . THR A 1 90 ? 0.830 2.390 12.872 1.00 93.75 90 THR A C 1
ATOM 686 O O . THR A 1 90 ? 1.574 2.280 13.841 1.00 93.75 90 THR A O 1
ATOM 689 N N . THR A 1 91 ? -0.400 1.882 12.864 1.00 93.62 91 THR A N 1
ATOM 690 C CA . THR A 1 91 ? -0.920 0.953 13.883 1.00 93.62 91 THR A CA 1
ATOM 691 C C . THR A 1 91 ? -1.609 -0.224 13.196 1.00 93.62 91 THR A C 1
ATOM 693 O O . THR A 1 91 ? -1.965 -0.119 12.023 1.00 93.62 91 THR A O 1
ATOM 696 N N . GLY A 1 92 ? -1.863 -1.324 13.908 1.00 92.00 92 GLY A N 1
ATOM 697 C CA . GLY A 1 92 ? -2.566 -2.482 13.336 1.00 92.00 92 GLY A CA 1
ATOM 698 C C . GLY A 1 92 ? -1.668 -3.452 12.561 1.00 92.00 92 GLY A C 1
ATOM 699 O O . GLY A 1 92 ? -2.119 -4.507 12.114 1.00 92.00 92 GLY A O 1
ATOM 700 N N . LEU A 1 93 ? -0.388 -3.109 12.385 1.00 90.12 93 LEU A N 1
ATOM 701 C CA . LEU A 1 93 ? 0.614 -3.973 11.769 1.00 90.12 93 LEU A CA 1
ATOM 702 C C . LEU A 1 93 ? 1.436 -4.680 12.844 1.00 90.12 93 LEU A C 1
ATOM 704 O O . LEU A 1 93 ? 1.729 -4.119 13.900 1.00 90.12 93 LEU A O 1
ATOM 708 N N . LYS A 1 94 ? 1.893 -5.895 12.547 1.00 87.50 94 LYS A N 1
ATOM 709 C CA . LYS A 1 94 ? 2.837 -6.627 13.397 1.00 87.50 94 LYS A CA 1
ATOM 710 C C . LYS A 1 94 ? 4.143 -5.859 13.573 1.00 87.50 94 LYS A C 1
ATOM 712 O O . LYS A 1 94 ? 4.722 -5.862 14.657 1.00 87.50 94 LYS A O 1
ATOM 717 N N . TRP A 1 95 ? 4.598 -5.204 12.509 1.00 87.06 95 TRP A N 1
ATOM 718 C CA . TRP A 1 95 ? 5.740 -4.301 12.550 1.00 87.06 95 TRP A CA 1
ATOM 719 C C . TRP A 1 95 ? 5.267 -2.892 12.209 1.00 87.06 95 TRP A C 1
ATOM 721 O O . TRP A 1 95 ? 5.219 -2.512 11.038 1.00 87.06 95 TRP A O 1
ATOM 731 N N . ASN A 1 96 ? 4.870 -2.154 13.245 1.00 87.19 96 ASN A N 1
ATOM 732 C CA . ASN A 1 96 ? 4.468 -0.761 13.112 1.00 87.19 96 ASN A CA 1
ATOM 733 C C . ASN A 1 96 ? 5.676 0.163 12.931 1.00 87.19 96 ASN A C 1
ATOM 735 O O . ASN A 1 96 ? 6.723 -0.051 13.542 1.00 87.19 96 ASN A O 1
ATOM 739 N N . LEU A 1 97 ? 5.493 1.211 12.131 1.00 85.44 97 LEU A N 1
ATOM 740 C CA . LEU A 1 97 ? 6.424 2.327 11.999 1.00 85.44 97 LEU A CA 1
ATOM 741 C C . LEU A 1 97 ? 5.997 3.389 13.014 1.00 85.44 97 LEU A C 1
ATOM 743 O O . LEU A 1 97 ? 4.874 3.868 12.937 1.00 85.44 97 LEU A O 1
ATOM 747 N N . ASN A 1 98 ? 6.847 3.729 13.980 1.00 77.44 98 ASN A N 1
ATOM 748 C CA . ASN A 1 98 ? 6.572 4.763 14.980 1.00 77.44 98 ASN A CA 1
ATOM 749 C C . ASN A 1 98 ? 7.803 5.662 15.125 1.00 77.44 98 ASN A C 1
ATOM 751 O O . ASN A 1 98 ? 8.931 5.171 15.122 1.00 77.44 98 ASN A O 1
ATOM 755 N N . GLU A 1 99 ? 7.601 6.963 15.336 1.00 54.78 99 GLU A N 1
ATOM 756 C CA . GLU A 1 99 ? 8.674 7.876 15.747 1.00 54.78 99 GLU A CA 1
ATOM 757 C C . GLU A 1 99 ? 9.114 7.611 17.199 1.00 54.78 99 GLU A C 1
ATOM 759 O O . GLU A 1 99 ? 8.727 8.338 18.106 1.00 54.78 99 GLU A O 1
ATOM 764 N N . MET A 1 100 ? 9.919 6.579 17.469 1.00 42.25 100 MET A N 1
ATOM 765 C CA . MET A 1 100 ? 10.620 6.418 18.759 1.00 42.25 100 MET A CA 1
ATOM 766 C C . MET A 1 100 ? 11.922 5.634 18.517 1.00 42.25 100 MET A C 1
ATOM 768 O O . MET A 1 100 ? 11.866 4.478 18.130 1.00 42.25 100 MET A O 1
ATOM 772 N N . PHE A 1 101 ? 13.141 6.155 18.684 1.00 34.56 101 PHE A N 1
ATOM 773 C CA . PHE A 1 101 ? 13.657 7.127 19.645 1.00 34.56 101 PHE A CA 1
ATOM 774 C C . PHE A 1 101 ? 14.536 8.183 18.956 1.00 34.56 101 PHE A C 1
ATOM 776 O O . PHE A 1 101 ? 15.368 7.852 18.116 1.00 34.56 101 PHE A O 1
ATOM 783 N N . GLY A 1 102 ? 14.458 9.435 19.418 1.00 33.28 102 GLY A N 1
ATOM 784 C CA . GLY A 1 102 ? 15.448 10.494 19.169 1.00 33.28 102 GLY A CA 1
ATOM 785 C C . GLY A 1 102 ? 16.813 10.240 19.831 1.00 33.28 102 GLY A C 1
ATOM 786 O O . GLY A 1 102 ? 17.425 11.158 20.368 1.00 33.28 102 GLY A O 1
ATOM 787 N N . GLY A 1 103 ? 17.281 8.995 19.826 1.00 34.19 103 GLY A N 1
ATOM 788 C CA . GLY A 1 103 ? 18.656 8.620 20.107 1.00 34.19 103 GLY A CA 1
ATOM 789 C C . GLY A 1 103 ? 19.194 7.956 18.853 1.00 34.19 103 GLY A C 1
ATOM 790 O O . GLY A 1 103 ? 18.705 6.899 18.465 1.00 34.19 103 GLY A O 1
ATOM 791 N N . GLN A 1 104 ? 20.166 8.587 18.195 1.00 32.59 104 GLN A N 1
ATOM 792 C CA . GLN A 1 104 ? 20.864 7.944 17.089 1.00 32.59 104 GLN A CA 1
ATOM 793 C C . GLN A 1 104 ? 21.368 6.566 17.542 1.00 32.59 104 GLN A C 1
ATOM 795 O O . GLN A 1 104 ? 22.043 6.490 18.571 1.00 32.59 104 GLN A O 1
ATOM 800 N N . PRO A 1 105 ? 21.128 5.480 16.792 1.00 37.84 105 PRO A N 1
ATOM 801 C CA . PRO A 1 105 ? 22.017 4.341 16.878 1.00 37.84 105 PRO A CA 1
ATOM 802 C C . PRO A 1 105 ? 23.371 4.829 16.352 1.00 37.84 105 PRO A C 1
ATOM 804 O O . PRO A 1 105 ? 23.508 5.126 15.164 1.00 37.84 105 PRO A O 1
ATOM 807 N N . GLU A 1 106 ? 24.361 4.975 17.231 1.00 31.45 106 GLU A N 1
ATOM 808 C CA . GLU A 1 106 ? 25.745 5.291 16.867 1.00 31.45 106 GLU A CA 1
ATOM 809 C C . GLU A 1 106 ? 26.379 4.084 16.156 1.00 31.45 106 GLU A C 1
ATOM 811 O O . GLU A 1 106 ? 27.232 3.384 16.687 1.00 31.45 106 GLU A O 1
ATOM 816 N N . TRP A 1 107 ? 25.943 3.808 14.930 1.00 40.38 107 TRP A N 1
ATOM 817 C CA . TRP A 1 107 ? 26.630 2.910 14.011 1.00 40.38 107 TRP A CA 1
ATOM 818 C C . TRP A 1 107 ? 26.710 3.615 12.667 1.00 40.38 107 TRP A C 1
ATOM 820 O O . TRP A 1 107 ? 25.823 3.532 11.820 1.00 40.38 107 TRP A O 1
ATOM 830 N N . SER A 1 108 ? 27.796 4.364 12.491 1.00 28.23 108 SER A N 1
ATOM 831 C CA . SER A 1 108 ? 28.148 4.922 11.191 1.00 28.23 108 SER A CA 1
ATOM 832 C C . SER A 1 108 ? 28.338 3.771 10.206 1.00 28.23 108 SER A C 1
ATOM 834 O O . SER A 1 108 ? 29.151 2.877 10.454 1.00 28.23 108 SER A O 1
ATOM 836 N N . ILE A 1 109 ? 27.632 3.804 9.073 1.00 38.56 109 ILE A N 1
ATOM 837 C CA . ILE A 1 109 ? 27.934 2.955 7.917 1.00 38.56 109 ILE A CA 1
ATOM 838 C C . ILE A 1 109 ? 29.286 3.442 7.388 1.00 38.56 109 ILE A C 1
ATOM 840 O O . ILE A 1 109 ? 29.367 4.332 6.542 1.00 38.56 109 ILE A O 1
ATOM 844 N N . GLY A 1 110 ? 30.372 2.952 7.986 1.00 28.45 110 GLY A N 1
ATOM 845 C CA . GLY A 1 110 ? 31.722 3.285 7.566 1.00 28.45 110 GLY A CA 1
ATOM 846 C C . GLY A 1 110 ? 31.844 2.988 6.078 1.00 28.45 110 GLY A C 1
ATOM 847 O O . GLY A 1 110 ? 31.522 1.887 5.633 1.00 28.45 110 GLY A O 1
ATOM 848 N N . THR A 1 111 ? 32.260 3.987 5.303 1.00 30.33 111 THR A N 1
ATOM 849 C CA . THR A 1 111 ? 32.483 3.845 3.865 1.00 30.33 111 THR A CA 1
ATOM 850 C C . THR A 1 111 ? 33.334 2.605 3.595 1.00 30.33 111 THR A C 1
ATOM 852 O O . THR A 1 111 ? 34.465 2.469 4.066 1.00 30.33 111 THR A O 1
ATOM 855 N N . PHE A 1 112 ? 32.751 1.661 2.859 1.00 33.56 112 PHE A N 1
ATOM 856 C CA . PHE A 1 112 ? 33.360 0.381 2.535 1.00 33.56 112 PHE A CA 1
ATOM 857 C C . PHE A 1 112 ? 34.569 0.602 1.614 1.00 33.56 112 PHE A C 1
ATOM 859 O O . PHE A 1 112 ? 34.426 0.792 0.408 1.00 33.56 112 PHE A O 1
ATOM 866 N N . LYS A 1 113 ? 35.786 0.587 2.168 1.00 24.62 113 LYS A N 1
ATOM 867 C CA . LYS A 1 113 ? 37.008 0.395 1.375 1.00 24.62 113 LYS A CA 1
ATOM 868 C C . LYS A 1 113 ? 37.274 -1.101 1.256 1.00 24.62 113 LYS A C 1
ATOM 870 O O . LYS A 1 113 ? 37.503 -1.762 2.264 1.00 24.62 113 LYS A O 1
ATOM 875 N N . ILE A 1 114 ? 37.296 -1.611 0.022 1.00 29.34 114 ILE A N 1
ATOM 876 C CA . ILE A 1 114 ? 37.732 -2.980 -0.291 1.00 29.34 114 ILE A CA 1
ATOM 877 C C . ILE A 1 114 ? 39.142 -3.177 0.299 1.00 29.34 114 ILE A C 1
ATOM 879 O O . ILE A 1 114 ? 40.074 -2.485 -0.131 1.00 29.34 114 ILE A O 1
ATOM 883 N N . PRO A 1 115 ? 39.348 -4.086 1.270 1.00 27.89 115 PRO A N 1
ATOM 884 C CA . PRO A 1 115 ? 40.670 -4.298 1.837 1.00 27.89 115 PRO A CA 1
ATOM 885 C C . PRO A 1 115 ? 41.572 -4.966 0.795 1.00 27.89 115 PRO A C 1
ATOM 887 O O . PRO A 1 115 ? 41.276 -6.056 0.302 1.00 27.89 115 PRO A O 1
ATOM 890 N N . ARG A 1 116 ? 42.719 -4.350 0.481 1.00 26.95 116 ARG A N 1
ATOM 891 C CA . ARG A 1 116 ? 43.832 -5.088 -0.134 1.00 26.95 116 ARG A CA 1
ATOM 892 C C . ARG A 1 116 ? 44.306 -6.126 0.882 1.00 26.95 116 ARG A C 1
ATOM 894 O O . ARG A 1 116 ? 44.555 -5.774 2.031 1.00 26.95 116 ARG A O 1
ATOM 901 N N . LYS A 1 117 ? 44.414 -7.390 0.453 1.00 30.89 117 LYS A N 1
ATOM 902 C CA . LYS A 1 117 ? 44.863 -8.528 1.273 1.00 30.89 117 LYS A CA 1
ATOM 903 C C . LYS A 1 117 ? 46.073 -8.145 2.136 1.00 30.89 117 LYS A C 1
ATOM 905 O O . LYS A 1 117 ? 47.187 -8.061 1.627 1.00 30.89 117 LYS A O 1
ATOM 910 N N . SER A 1 118 ? 45.875 -8.010 3.442 1.00 29.81 118 SER A N 1
ATOM 911 C CA . SER A 1 118 ? 46.942 -8.190 4.421 1.00 29.81 118 SER A CA 1
ATOM 912 C C . SER A 1 118 ? 46.449 -9.158 5.493 1.00 29.81 118 SER A C 1
ATOM 914 O O . SER A 1 118 ? 45.285 -9.150 5.896 1.00 29.81 118 SER A O 1
ATOM 916 N N . LYS A 1 119 ? 47.320 -10.100 5.858 1.00 39.84 119 LYS A N 1
ATOM 917 C CA . LYS A 1 119 ? 47.017 -11.192 6.781 1.00 39.84 119 LYS A CA 1
ATOM 918 C C . LYS A 1 119 ? 46.860 -10.623 8.195 1.00 39.84 119 LYS A C 1
ATOM 920 O O . LYS A 1 119 ? 47.858 -10.364 8.857 1.00 39.84 119 LYS A O 1
ATOM 925 N N . SER A 1 120 ? 45.626 -10.468 8.664 1.00 35.25 120 SER A N 1
ATOM 926 C CA . SER A 1 120 ? 45.306 -10.256 10.078 1.00 35.25 120 SER A CA 1
ATOM 927 C C . SER A 1 120 ? 44.511 -11.463 10.572 1.00 35.25 120 SER A C 1
ATOM 929 O O . SER A 1 120 ? 43.484 -11.818 9.998 1.00 35.25 120 SER A O 1
ATOM 931 N N . LYS A 1 121 ? 45.054 -12.145 11.584 1.00 42.00 121 LYS A N 1
ATOM 932 C CA . LYS A 1 121 ? 44.404 -13.250 12.294 1.00 42.00 121 LYS A CA 1
ATOM 933 C C . LYS A 1 121 ? 43.306 -12.649 13.186 1.00 42.00 121 LYS A C 1
ATOM 935 O O . LYS A 1 121 ? 43.587 -11.666 13.864 1.00 42.00 121 LYS A O 1
ATOM 940 N N . ASN A 1 122 ? 42.114 -13.249 13.175 1.00 37.31 122 ASN A N 1
ATOM 941 C CA . ASN A 1 122 ? 40.855 -12.840 13.836 1.00 37.31 122 ASN A CA 1
ATOM 942 C C . ASN A 1 122 ? 39.882 -12.034 12.961 1.00 37.31 122 ASN A C 1
ATOM 944 O O . ASN A 1 122 ? 39.432 -10.952 13.338 1.00 37.31 122 ASN A O 1
ATOM 948 N N . MET A 1 123 ? 39.529 -12.585 11.798 1.00 36.97 123 MET A N 1
ATOM 949 C CA . MET A 1 123 ? 38.391 -12.128 11.002 1.00 36.97 123 MET A CA 1
ATOM 950 C C . MET A 1 123 ? 37.536 -13.343 10.634 1.00 36.97 123 MET A C 1
ATOM 952 O O . MET A 1 123 ? 37.928 -14.133 9.781 1.00 36.97 123 MET A O 1
ATOM 956 N N . GLU A 1 124 ? 36.399 -13.506 11.308 1.00 40.69 124 GLU A N 1
ATOM 957 C CA . GLU A 1 124 ? 35.455 -14.602 11.077 1.00 40.69 124 GLU A CA 1
ATOM 958 C C . GLU A 1 124 ? 34.331 -14.068 10.173 1.00 40.69 124 GLU A C 1
ATOM 960 O O . GLU A 1 124 ? 33.495 -13.269 10.601 1.00 40.69 124 GLU A O 1
ATOM 965 N N . SER A 1 125 ? 34.339 -14.435 8.891 1.00 39.44 125 SER A N 1
ATOM 966 C CA . SER A 1 125 ? 33.289 -14.038 7.946 1.00 39.44 125 SER A CA 1
ATOM 967 C C . SER A 1 125 ? 32.145 -15.043 7.988 1.00 39.44 125 SER A C 1
ATOM 969 O O . SER A 1 125 ? 32.356 -16.212 7.664 1.00 39.44 125 SER A O 1
ATOM 971 N N . HIS A 1 126 ? 30.940 -14.591 8.324 1.00 41.03 126 HIS A N 1
ATOM 972 C CA . HIS A 1 126 ? 29.741 -15.426 8.280 1.00 41.03 126 HIS A CA 1
ATOM 973 C C . HIS A 1 126 ? 28.844 -14.986 7.121 1.00 41.03 126 HIS A C 1
ATOM 975 O O . HIS A 1 126 ? 28.542 -13.800 6.961 1.00 41.03 126 HIS A O 1
ATOM 981 N N . ARG A 1 127 ? 28.440 -15.956 6.296 1.00 37.66 127 ARG A N 1
ATOM 982 C CA . ARG A 1 127 ? 27.538 -15.775 5.155 1.00 37.66 127 ARG A CA 1
ATOM 983 C C . ARG A 1 127 ? 26.191 -16.378 5.527 1.00 37.66 127 ARG A C 1
ATOM 985 O O . ARG A 1 127 ? 26.110 -17.582 5.750 1.00 37.66 127 ARG A O 1
ATOM 992 N N . ILE A 1 128 ? 25.155 -15.548 5.608 1.00 39.59 128 ILE A N 1
ATOM 993 C CA . ILE A 1 128 ? 23.780 -16.017 5.803 1.00 39.59 128 ILE A CA 1
ATOM 994 C C . ILE A 1 128 ? 23.086 -15.959 4.444 1.00 39.59 128 ILE A C 1
ATOM 996 O O . ILE A 1 128 ? 22.999 -14.889 3.842 1.00 39.59 128 ILE A O 1
ATOM 1000 N N . GLU A 1 129 ? 22.613 -17.108 3.960 1.00 32.16 129 GLU A N 1
ATOM 1001 C CA . GLU A 1 129 ? 21.855 -17.212 2.711 1.00 32.16 129 GLU A CA 1
ATOM 1002 C C . GLU A 1 129 ? 20.413 -17.626 2.990 1.00 32.16 129 GLU A C 1
ATOM 1004 O O . GLU A 1 129 ? 20.158 -18.692 3.553 1.00 32.16 129 GLU A O 1
ATOM 1009 N N . ARG A 1 130 ? 19.457 -16.804 2.550 1.00 37.62 130 ARG A N 1
ATOM 1010 C CA . ARG A 1 130 ? 18.058 -17.210 2.360 1.00 37.62 130 ARG A CA 1
ATOM 1011 C C . ARG A 1 130 ? 17.495 -16.531 1.113 1.00 37.62 130 ARG A C 1
ATOM 1013 O O . ARG A 1 130 ? 17.673 -15.333 0.925 1.00 37.62 130 ARG A O 1
ATOM 1020 N N . ASN A 1 131 ? 16.819 -17.311 0.266 1.00 28.23 131 ASN A N 1
ATOM 1021 C CA . ASN A 1 131 ? 16.136 -16.866 -0.959 1.00 28.23 131 ASN A CA 1
ATOM 1022 C C . ASN A 1 131 ? 17.012 -16.052 -1.936 1.00 28.23 131 ASN A C 1
ATOM 1024 O O . ASN A 1 131 ? 16.557 -15.075 -2.522 1.00 28.23 131 ASN A O 1
ATOM 1028 N N . GLY A 1 132 ? 18.278 -16.445 -2.114 1.00 31.48 132 GLY A N 1
ATOM 1029 C CA . GLY A 1 132 ? 19.173 -15.847 -3.115 1.00 31.48 132 GLY A CA 1
ATOM 1030 C C . GLY A 1 132 ? 19.803 -14.503 -2.729 1.00 31.48 132 GLY A C 1
ATOM 1031 O O . GLY A 1 132 ? 20.619 -13.985 -3.487 1.00 31.48 132 GLY A O 1
ATOM 1032 N N . LEU A 1 133 ? 19.494 -13.958 -1.548 1.00 27.36 133 LEU A N 1
ATOM 1033 C CA . LEU A 1 133 ? 20.203 -12.815 -0.974 1.00 27.36 133 LEU A CA 1
ATOM 1034 C C . LEU A 1 133 ? 21.243 -13.320 0.033 1.00 27.36 133 LEU A C 1
ATOM 1036 O O . LEU A 1 133 ? 20.908 -13.983 1.016 1.00 27.36 133 LEU A O 1
ATOM 1040 N N . ALA A 1 134 ? 22.514 -13.015 -0.233 1.00 28.72 134 ALA A N 1
ATOM 1041 C CA . ALA A 1 134 ? 23.629 -13.315 0.655 1.00 28.72 134 ALA A CA 1
ATOM 1042 C C . ALA A 1 134 ? 24.138 -12.011 1.279 1.00 28.72 134 ALA A C 1
ATOM 1044 O O . ALA A 1 134 ? 24.783 -11.203 0.611 1.00 28.72 134 ALA A O 1
ATOM 1045 N N . LEU A 1 135 ? 23.865 -11.809 2.567 1.00 35.22 135 LEU A N 1
ATOM 1046 C CA . LEU A 1 135 ? 24.502 -10.753 3.353 1.00 35.22 135 LEU A CA 1
ATOM 1047 C C . LEU A 1 135 ? 25.716 -11.362 4.060 1.00 35.22 135 LEU A C 1
ATOM 1049 O O . LEU A 1 135 ? 25.605 -12.362 4.773 1.00 35.22 135 LEU A O 1
ATOM 1053 N N . THR A 1 136 ? 26.893 -10.788 3.811 1.00 33.09 136 THR A N 1
ATOM 1054 C CA . THR A 1 136 ? 28.148 -11.211 4.446 1.00 33.09 136 THR A CA 1
ATOM 1055 C C . THR A 1 136 ? 28.528 -10.182 5.497 1.00 33.09 136 THR A C 1
ATOM 1057 O O . THR A 1 136 ? 28.762 -9.021 5.163 1.00 33.09 136 THR A O 1
ATOM 1060 N N . PHE A 1 137 ? 28.610 -10.607 6.755 1.00 38.03 137 PHE A N 1
ATOM 1061 C CA . PHE A 1 137 ? 29.014 -9.748 7.865 1.00 38.03 137 PHE A CA 1
ATOM 1062 C C . PHE A 1 137 ? 30.458 -10.061 8.272 1.00 38.03 137 PHE A C 1
ATOM 1064 O O . PHE A 1 137 ? 30.864 -11.225 8.333 1.00 38.03 137 PHE A O 1
ATOM 1071 N N . ILE A 1 138 ? 31.234 -9.014 8.562 1.00 36.78 138 ILE A N 1
ATOM 1072 C CA . ILE A 1 138 ? 32.540 -9.115 9.221 1.00 36.78 138 ILE A CA 1
ATOM 1073 C C . ILE A 1 138 ? 32.370 -8.522 10.618 1.00 36.78 138 ILE A C 1
ATOM 1075 O O . ILE A 1 138 ? 32.207 -7.312 10.754 1.00 36.78 138 ILE A O 1
ATOM 1079 N N . ILE A 1 139 ? 32.394 -9.366 11.649 1.00 39.34 139 ILE A N 1
ATOM 1080 C CA . ILE A 1 139 ? 32.236 -8.928 13.040 1.00 39.34 139 ILE A CA 1
ATOM 1081 C C . ILE A 1 139 ? 33.625 -8.770 13.669 1.00 39.34 139 ILE A C 1
ATOM 1083 O O . ILE A 1 139 ? 34.447 -9.686 13.627 1.00 39.34 139 ILE A O 1
ATOM 1087 N N . ARG A 1 140 ? 33.892 -7.609 14.277 1.00 30.98 140 ARG A N 1
ATOM 1088 C CA . ARG A 1 140 ? 34.974 -7.444 15.257 1.00 30.98 140 ARG A CA 1
ATOM 1089 C C . ARG A 1 140 ? 34.361 -7.435 16.655 1.00 30.98 140 ARG A C 1
ATOM 1091 O O . ARG A 1 140 ? 33.734 -6.455 17.029 1.00 30.98 140 ARG A O 1
ATOM 1098 N N . GLY A 1 141 ? 34.609 -8.495 17.423 1.00 35.91 141 GLY A N 1
ATOM 1099 C CA . GLY A 1 141 ? 34.291 -8.564 18.852 1.00 35.91 141 GLY A CA 1
ATOM 1100 C C . GLY A 1 141 ? 33.181 -9.553 19.212 1.00 35.91 141 GLY A C 1
ATOM 1101 O O . GLY A 1 141 ? 32.249 -9.781 18.447 1.00 35.91 141 GLY A O 1
ATOM 1102 N N . ASN A 1 142 ? 33.317 -10.153 20.397 1.00 38.84 142 ASN A N 1
ATOM 1103 C CA . ASN A 1 142 ? 32.297 -10.987 21.028 1.00 38.84 142 ASN A CA 1
ATOM 1104 C C . ASN A 1 142 ? 31.092 -10.119 21.399 1.00 38.84 142 ASN A C 1
ATOM 1106 O O . ASN A 1 142 ? 31.252 -9.235 22.239 1.00 38.84 142 ASN A O 1
ATOM 1110 N N . SER A 1 143 ? 29.917 -10.402 20.831 1.00 42.19 143 SER A N 1
ATOM 1111 C CA . SER A 1 143 ? 28.617 -10.537 21.523 1.00 42.19 143 SER A CA 1
ATOM 1112 C C . SER A 1 143 ? 27.466 -10.484 20.512 1.00 42.19 143 SER A C 1
ATOM 1114 O O . SER A 1 143 ? 27.337 -9.512 19.781 1.00 42.19 143 SER A O 1
ATOM 1116 N N . TYR A 1 144 ? 26.624 -11.522 20.544 1.00 42.41 144 TYR A N 1
ATOM 1117 C CA . TYR A 1 144 ? 25.327 -11.673 19.867 1.00 42.41 144 TYR A CA 1
ATOM 1118 C C . TYR A 1 144 ? 25.326 -11.686 18.321 1.00 42.41 144 TYR A C 1
ATOM 1120 O O . TYR A 1 144 ? 25.618 -10.697 17.658 1.00 42.41 144 TYR A O 1
ATOM 1128 N N . ILE A 1 145 ? 24.933 -12.830 17.745 1.00 45.91 145 ILE A N 1
ATOM 1129 C CA . ILE A 1 145 ? 24.608 -12.975 16.320 1.00 45.91 145 ILE A CA 1
ATOM 1130 C C . ILE A 1 145 ? 23.082 -12.848 16.211 1.00 45.91 145 ILE A C 1
ATOM 1132 O O . ILE A 1 145 ? 22.393 -13.811 16.551 1.00 45.91 145 ILE A O 1
ATOM 1136 N N . PRO A 1 146 ? 22.530 -11.696 15.794 1.00 47.62 146 PRO A N 1
ATOM 1137 C CA . PRO A 1 146 ? 21.102 -11.592 15.523 1.00 47.62 146 PRO A CA 1
ATOM 1138 C C . PRO A 1 146 ? 20.737 -12.536 14.375 1.00 47.62 146 PRO A C 1
ATOM 1140 O O . PRO A 1 146 ? 21.442 -12.607 13.362 1.00 47.62 146 PRO A O 1
ATOM 1143 N N . GLU A 1 147 ? 19.638 -13.275 14.513 1.00 42.84 147 GLU A N 1
ATOM 1144 C CA . GLU A 1 147 ? 19.109 -14.036 13.386 1.00 42.84 147 GLU A CA 1
ATOM 1145 C C . GLU A 1 147 ? 18.700 -13.059 12.266 1.00 42.84 147 GLU A C 1
ATOM 1147 O O . GLU A 1 147 ? 18.378 -11.899 12.518 1.00 42.84 147 GLU A O 1
ATOM 1152 N N . ALA A 1 148 ? 18.658 -13.504 11.004 1.00 44.91 148 ALA A N 1
ATOM 1153 C CA . ALA A 1 148 ? 18.268 -12.631 9.884 1.00 44.91 148 ALA A CA 1
ATOM 1154 C C . ALA A 1 148 ? 16.896 -11.950 10.095 1.00 44.91 148 ALA A C 1
ATOM 1156 O O . ALA A 1 148 ? 16.677 -10.831 9.632 1.00 44.91 148 ALA A O 1
ATOM 1157 N N . LYS A 1 149 ? 15.995 -12.609 10.839 1.00 41.81 149 LYS A N 1
ATOM 1158 C CA . LYS A 1 149 ? 14.692 -12.069 11.256 1.00 41.81 149 LYS A CA 1
ATOM 1159 C C . LYS A 1 149 ? 14.824 -10.874 12.215 1.00 41.81 149 LYS A C 1
ATOM 1161 O O . LYS A 1 149 ? 14.035 -9.938 12.127 1.00 41.81 149 LYS A O 1
ATOM 1166 N N . ASP A 1 150 ? 15.843 -10.880 13.070 1.00 42.75 150 ASP A N 1
ATOM 1167 C CA . ASP A 1 150 ? 16.108 -9.830 14.052 1.00 42.75 150 ASP A CA 1
ATOM 1168 C C . ASP A 1 150 ? 16.726 -8.607 13.360 1.00 42.75 150 ASP A C 1
ATOM 1170 O O . ASP A 1 150 ? 16.369 -7.474 13.653 1.00 42.75 150 ASP A O 1
ATOM 1174 N N . LEU A 1 151 ? 17.590 -8.806 12.359 1.00 50.56 151 LEU A N 1
ATOM 1175 C CA . LEU A 1 151 ? 18.130 -7.701 11.554 1.00 50.56 151 LEU A CA 1
ATOM 1176 C C . LEU A 1 151 ? 17.048 -6.987 10.732 1.00 50.56 151 LEU A C 1
ATOM 1178 O O . LEU A 1 151 ? 17.067 -5.761 10.620 1.00 50.56 151 LEU A O 1
ATOM 1182 N N . PHE A 1 152 ? 16.089 -7.743 10.190 1.00 46.19 152 PHE A N 1
ATOM 1183 C CA . PHE A 1 152 ? 14.941 -7.172 9.483 1.00 46.19 152 PHE A CA 1
ATOM 1184 C C . PHE A 1 152 ? 14.036 -6.378 10.437 1.00 46.19 152 PHE A C 1
ATOM 1186 O O . PHE A 1 152 ? 13.583 -5.288 10.096 1.00 46.19 152 PHE A O 1
ATOM 1193 N N . TRP A 1 153 ? 13.847 -6.883 11.661 1.00 43.75 153 TRP A N 1
ATOM 1194 C CA . TRP A 1 153 ? 13.187 -6.164 12.754 1.00 43.75 153 TRP A CA 1
ATOM 1195 C C . TRP A 1 153 ? 13.902 -4.835 13.061 1.00 43.75 153 TRP A C 1
ATOM 1197 O O . TRP A 1 153 ? 13.246 -3.798 13.143 1.00 43.75 153 TRP A O 1
ATOM 1207 N N . TYR A 1 154 ? 15.240 -4.826 13.151 1.00 42.66 154 TYR A N 1
ATOM 1208 C CA . TYR A 1 154 ? 16.009 -3.624 13.519 1.00 42.66 154 TYR A CA 1
ATOM 1209 C C . TYR A 1 154 ? 15.943 -2.529 12.457 1.00 42.66 154 TYR A C 1
ATOM 1211 O O . TYR A 1 154 ? 15.838 -1.351 12.796 1.00 42.66 154 TYR A O 1
ATOM 1219 N N . LEU A 1 155 ? 15.965 -2.906 11.176 1.00 47.91 155 LEU A N 1
ATOM 1220 C CA . LEU A 1 155 ? 15.852 -1.943 10.081 1.00 47.91 155 LEU A CA 1
ATOM 1221 C C . LEU A 1 155 ? 14.475 -1.263 10.066 1.00 47.91 155 LEU A C 1
ATOM 1223 O O . LEU A 1 155 ? 14.388 -0.073 9.781 1.00 47.91 155 LEU A O 1
ATOM 1227 N N . ASN A 1 156 ? 13.424 -2.018 10.401 1.00 48.66 156 ASN A N 1
ATOM 1228 C CA . ASN A 1 156 ? 12.035 -1.563 10.361 1.00 48.66 156 ASN A CA 1
ATOM 1229 C C . ASN A 1 156 ? 11.672 -0.632 11.534 1.00 48.66 156 ASN A C 1
ATOM 1231 O O . ASN A 1 156 ? 10.737 0.149 11.429 1.00 48.66 156 ASN A O 1
ATOM 1235 N N . ILE A 1 157 ? 12.412 -0.697 12.647 1.00 46.69 157 ILE A N 1
ATOM 1236 C CA . ILE A 1 157 ? 12.116 0.072 13.872 1.00 46.69 157 ILE A CA 1
ATOM 1237 C C . ILE A 1 157 ? 12.996 1.313 14.028 1.00 46.69 157 ILE A C 1
ATOM 1239 O O . ILE A 1 157 ? 12.633 2.237 14.747 1.00 46.69 157 ILE A O 1
ATOM 1243 N N . ALA A 1 158 ? 14.128 1.385 13.327 1.00 48.06 158 ALA A N 1
ATOM 1244 C CA . ALA A 1 158 ? 15.048 2.514 13.454 1.00 48.06 158 ALA A CA 1
ATOM 1245 C C . ALA A 1 158 ? 14.728 3.708 12.535 1.00 48.06 158 ALA A C 1
ATOM 1247 O O . ALA A 1 158 ? 15.327 4.766 12.710 1.00 48.06 158 ALA A O 1
ATOM 1248 N N . ASN A 1 159 ? 13.834 3.565 11.550 1.00 55.50 159 ASN A N 1
ATOM 1249 C CA . ASN A 1 159 ? 13.538 4.639 10.601 1.00 55.50 159 ASN A CA 1
ATOM 1250 C C . ASN A 1 159 ? 12.054 4.690 10.228 1.00 55.50 159 ASN A C 1
ATOM 1252 O O . ASN A 1 159 ? 11.564 3.836 9.497 1.00 55.50 159 ASN A O 1
ATOM 1256 N N . SER A 1 160 ? 11.389 5.786 10.596 1.00 71.00 160 SER A N 1
ATOM 1257 C CA . SER A 1 160 ? 10.091 6.203 10.034 1.00 71.00 160 SER A CA 1
ATOM 1258 C C . SER A 1 160 ? 10.194 6.669 8.571 1.00 71.00 160 SER A C 1
ATOM 1260 O O . SER A 1 160 ? 9.212 7.132 7.993 1.00 71.00 160 SER A O 1
ATOM 1262 N N . VAL A 1 161 ? 11.392 6.573 7.977 1.00 83.19 161 VAL A N 1
ATOM 1263 C CA . VAL A 1 161 ? 11.686 6.947 6.595 1.00 83.19 161 VAL A CA 1
ATOM 1264 C C . VAL A 1 161 ? 11.573 5.722 5.692 1.00 83.19 161 VAL A C 1
ATOM 1266 O O . VAL A 1 161 ? 12.440 4.846 5.713 1.00 83.19 161 VAL A O 1
ATOM 1269 N N . LEU A 1 162 ? 10.557 5.700 4.834 1.00 86.56 162 LEU A N 1
ATOM 1270 C CA . LEU A 1 162 ? 10.436 4.741 3.741 1.00 86.56 162 LEU A CA 1
ATOM 1271 C C . LEU A 1 162 ? 11.019 5.337 2.458 1.00 86.56 162 LEU A C 1
ATOM 1273 O O . LEU A 1 162 ? 10.543 6.351 1.949 1.00 86.56 162 LEU A O 1
ATOM 1277 N N . MET A 1 163 ? 12.035 4.687 1.898 1.00 88.06 163 MET A N 1
ATOM 1278 C CA . MET A 1 163 ? 12.650 5.071 0.627 1.00 88.06 163 MET A CA 1
ATOM 1279 C C . MET A 1 163 ? 13.354 3.870 -0.014 1.00 88.06 163 MET A C 1
ATOM 1281 O O . MET A 1 163 ? 13.999 3.063 0.659 1.00 88.06 163 MET A O 1
ATOM 1285 N N . PHE A 1 164 ? 13.277 3.761 -1.343 1.00 82.38 164 PHE A N 1
ATOM 1286 C CA . PHE A 1 164 ? 14.078 2.780 -2.075 1.00 82.38 164 PHE A CA 1
ATOM 1287 C C . PHE A 1 164 ? 15.576 3.005 -1.831 1.00 82.38 164 PHE A C 1
ATOM 1289 O O . PHE A 1 164 ? 16.084 4.115 -1.962 1.00 82.38 164 PHE A O 1
ATOM 1296 N N . GLY A 1 165 ? 16.291 1.935 -1.479 1.00 78.44 165 GLY A N 1
ATOM 1297 C CA . GLY A 1 165 ? 17.703 2.001 -1.089 1.00 78.44 165 GLY A CA 1
ATOM 1298 C C . GLY A 1 165 ? 17.942 2.235 0.407 1.00 78.44 165 GLY A C 1
ATOM 1299 O O . GLY A 1 165 ? 19.081 2.100 0.845 1.00 78.44 165 GLY A O 1
ATOM 1300 N N . THR A 1 166 ? 16.898 2.514 1.198 1.00 80.31 166 THR A N 1
ATOM 1301 C CA . THR A 1 166 ? 16.947 2.456 2.668 1.00 80.31 166 THR A CA 1
ATOM 1302 C C . THR A 1 166 ? 15.989 1.394 3.199 1.00 80.31 166 THR A C 1
ATOM 1304 O O . THR A 1 166 ? 16.416 0.270 3.447 1.00 80.31 166 THR A O 1
ATOM 1307 N N . LEU A 1 167 ? 14.703 1.716 3.339 1.00 82.81 167 LEU A N 1
ATOM 1308 C CA . LEU A 1 167 ? 13.686 0.850 3.926 1.00 82.81 167 LEU A CA 1
ATOM 1309 C C . LEU A 1 167 ? 12.417 0.855 3.071 1.00 82.81 167 LEU A C 1
ATOM 1311 O O . LEU A 1 167 ? 11.888 1.905 2.709 1.00 82.81 167 LEU A O 1
ATOM 1315 N N . VAL A 1 168 ? 11.909 -0.344 2.797 1.00 85.12 168 VAL A N 1
ATOM 1316 C CA . VAL A 1 168 ? 10.596 -0.584 2.194 1.00 85.12 168 VAL A CA 1
ATOM 1317 C C . VAL A 1 168 ? 9.904 -1.638 3.051 1.00 85.12 168 VAL A C 1
ATOM 1319 O O . VAL A 1 168 ? 10.474 -2.707 3.283 1.00 85.12 168 VAL A O 1
ATOM 1322 N N . SER A 1 169 ? 8.689 -1.355 3.525 1.00 86.25 169 SER A N 1
ATOM 1323 C CA . SER A 1 169 ? 7.946 -2.313 4.345 1.00 86.25 169 SER A CA 1
ATOM 1324 C C . SER A 1 169 ? 7.354 -3.382 3.431 1.00 86.25 169 SER A C 1
ATOM 1326 O O . SER A 1 169 ? 6.367 -3.146 2.740 1.00 86.25 169 SER A O 1
ATOM 1328 N N . THR A 1 170 ? 7.979 -4.556 3.383 1.00 83.06 170 THR A N 1
ATOM 1329 C CA . THR A 1 170 ? 7.499 -5.710 2.610 1.00 83.06 170 THR A CA 1
ATOM 1330 C C . THR A 1 170 ? 7.398 -6.927 3.515 1.00 83.06 170 THR A C 1
ATOM 1332 O O . THR A 1 170 ? 8.156 -7.047 4.477 1.00 83.06 170 THR A O 1
ATOM 1335 N N . SER A 1 171 ? 6.469 -7.836 3.206 1.00 82.88 171 SER A N 1
ATOM 1336 C CA . SER A 1 171 ? 6.182 -9.012 4.043 1.00 82.88 171 SER A CA 1
ATOM 1337 C C . SER A 1 171 ? 5.799 -8.648 5.486 1.00 82.88 171 SER A C 1
ATOM 1339 O O . SER A 1 171 ? 6.124 -9.374 6.425 1.00 82.88 171 SER A O 1
ATOM 1341 N N . ASN A 1 172 ? 5.122 -7.508 5.662 1.00 88.19 172 ASN A N 1
ATOM 1342 C CA . ASN A 1 172 ? 4.480 -7.154 6.921 1.00 88.19 172 ASN A CA 1
ATOM 1343 C C . ASN A 1 172 ? 3.209 -8.006 7.090 1.00 88.19 172 ASN A C 1
ATOM 1345 O O . ASN A 1 172 ? 2.800 -8.705 6.165 1.00 88.19 172 ASN A O 1
ATOM 1349 N N . THR A 1 173 ? 2.593 -7.991 8.263 1.00 90.12 173 THR A N 1
ATOM 1350 C CA . THR A 1 173 ? 1.327 -8.692 8.520 1.00 90.12 173 THR A CA 1
ATOM 1351 C C . THR A 1 173 ? 0.522 -7.926 9.563 1.00 90.12 173 THR A C 1
ATOM 1353 O O . THR A 1 173 ? 1.003 -6.939 10.120 1.00 90.12 173 THR A O 1
ATOM 1356 N N . TYR A 1 174 ? -0.697 -8.368 9.824 1.00 90.81 174 TYR A N 1
ATOM 1357 C CA . TYR A 1 174 ? -1.632 -7.713 10.730 1.00 90.81 174 TYR A CA 1
ATOM 1358 C C . TYR A 1 174 ? -1.394 -8.147 12.180 1.00 90.81 174 TYR A C 1
ATOM 1360 O O . TYR A 1 174 ? -0.932 -9.259 12.442 1.00 90.81 174 TYR A O 1
ATOM 1368 N N . ASP A 1 175 ? -1.714 -7.278 13.136 1.00 90.38 175 ASP A N 1
ATOM 1369 C CA . ASP A 1 175 ? -1.652 -7.597 14.572 1.00 90.38 175 ASP A CA 1
ATOM 1370 C C . ASP A 1 175 ? -2.923 -8.286 15.108 1.00 90.38 175 ASP A C 1
ATOM 1372 O O . ASP A 1 175 ? -2.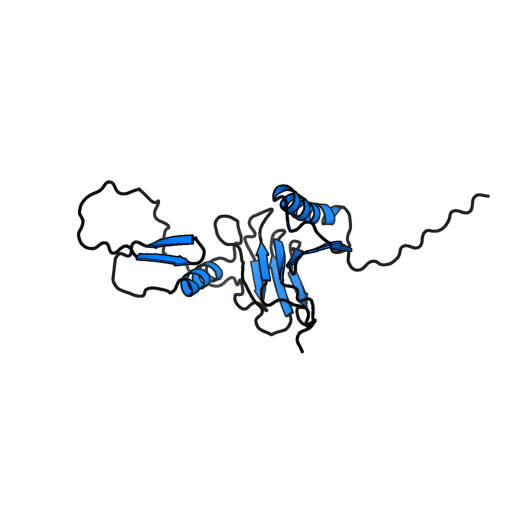978 -8.661 16.278 1.00 90.38 175 ASP A O 1
ATOM 1376 N N . GLY A 1 176 ? -3.933 -8.472 14.250 1.00 92.12 176 GLY A N 1
ATOM 1377 C CA . GLY A 1 176 ? -5.222 -9.074 14.595 1.00 92.12 176 GLY A CA 1
ATOM 1378 C C . GLY A 1 176 ? -6.281 -8.086 15.095 1.00 92.12 176 GLY A C 1
ATOM 1379 O O . GLY A 1 176 ? -7.383 -8.511 15.424 1.00 92.12 176 GLY A O 1
ATOM 1380 N N . SER A 1 177 ? -5.999 -6.780 15.128 1.00 92.44 177 SER A N 1
ATOM 1381 C CA . SER A 1 177 ? -6.970 -5.747 15.532 1.00 92.44 177 SER A CA 1
ATOM 1382 C C . SER A 1 177 ? -8.097 -5.499 14.521 1.00 92.44 177 SER A C 1
ATOM 1384 O O . SER A 1 177 ? -9.072 -4.828 14.855 1.00 92.44 177 SER A O 1
ATOM 1386 N N . GLY A 1 178 ? -7.962 -5.996 13.286 1.00 93.94 178 GLY A N 1
ATOM 1387 C CA . GLY A 1 178 ? -8.920 -5.782 12.193 1.00 93.94 178 GLY A CA 1
ATOM 1388 C C . GLY A 1 178 ? -8.845 -4.396 11.540 1.00 93.94 178 GLY A C 1
ATOM 1389 O O . GLY A 1 178 ? -9.536 -4.136 10.557 1.00 93.94 178 GLY A O 1
ATOM 1390 N N . VAL A 1 179 ? -7.992 -3.497 12.041 1.00 96.56 179 VAL A N 1
ATOM 1391 C CA . VAL A 1 179 ? -7.857 -2.131 11.523 1.00 96.56 179 VAL A CA 1
ATOM 1392 C C . VAL A 1 179 ? -6.394 -1.722 11.473 1.00 96.56 179 VAL A C 1
ATOM 1394 O O . VAL A 1 179 ? -5.711 -1.685 12.491 1.00 96.56 179 VAL A O 1
ATOM 1397 N N . VAL A 1 180 ? -5.943 -1.295 10.298 1.00 96.94 180 VAL A N 1
ATOM 1398 C CA . VAL A 1 180 ? -4.629 -0.682 10.099 1.00 96.94 180 VAL A CA 1
ATOM 1399 C C . VAL A 1 180 ? -4.789 0.826 9.972 1.00 96.94 180 VAL A C 1
ATOM 1401 O O . VAL A 1 180 ? -5.635 1.307 9.218 1.00 96.94 180 VAL A O 1
ATOM 1404 N N . THR A 1 181 ? -3.965 1.595 10.682 1.00 96.88 181 THR A N 1
ATOM 1405 C CA . THR A 1 181 ? -3.841 3.037 10.427 1.00 96.88 181 THR A CA 1
ATOM 1406 C C . THR A 1 181 ? -2.491 3.341 9.807 1.00 96.88 181 THR A C 1
ATOM 1408 O O . THR A 1 181 ? -1.490 2.726 10.172 1.00 96.88 181 THR A O 1
ATOM 1411 N N . VAL A 1 182 ? -2.475 4.257 8.842 1.00 96.62 182 VAL A N 1
ATOM 1412 C CA . VAL A 1 182 ? -1.257 4.719 8.168 1.00 96.62 182 VAL A CA 1
ATOM 1413 C C . VAL A 1 182 ? -1.322 6.233 8.056 1.00 96.62 182 VAL A C 1
ATOM 1415 O O . VAL A 1 182 ? -2.254 6.775 7.468 1.00 96.62 182 VAL A O 1
ATOM 1418 N N . GLU A 1 183 ? -0.332 6.917 8.604 1.00 96.25 183 GLU A N 1
ATOM 1419 C CA . GLU A 1 183 ? -0.080 8.336 8.381 1.00 96.25 183 GLU A CA 1
ATOM 1420 C C . GLU A 1 183 ? 1.185 8.479 7.543 1.00 96.25 183 GLU A C 1
ATOM 1422 O O . GLU A 1 183 ? 2.190 7.841 7.848 1.00 96.25 183 GLU A O 1
ATOM 1427 N N . THR A 1 184 ? 1.138 9.277 6.477 1.00 95.19 184 THR A N 1
ATOM 1428 C CA . THR A 1 184 ? 2.289 9.494 5.593 1.00 95.19 184 THR A CA 1
ATOM 1429 C C . THR A 1 184 ? 2.363 10.933 5.088 1.00 95.19 184 THR A C 1
ATOM 1431 O O . THR A 1 184 ? 1.340 11.574 4.845 1.00 95.19 184 THR A O 1
ATOM 1434 N N . ASP A 1 185 ? 3.579 11.454 4.924 1.00 94.88 185 ASP A N 1
ATOM 1435 C CA . ASP A 1 185 ? 3.868 12.793 4.400 1.00 94.88 185 ASP A CA 1
ATOM 1436 C C . ASP A 1 185 ? 3.864 12.879 2.864 1.00 94.88 185 ASP A C 1
ATOM 1438 O O . ASP A 1 185 ? 3.707 13.965 2.301 1.00 94.88 185 ASP A O 1
ATOM 1442 N N . HIS A 1 186 ? 3.998 11.747 2.174 1.00 96.56 186 HIS A N 1
ATOM 1443 C CA . HIS A 1 186 ? 4.066 11.662 0.717 1.00 96.56 186 HIS A CA 1
ATOM 1444 C C . HIS A 1 186 ? 3.211 10.502 0.183 1.00 96.56 186 HIS A C 1
ATOM 1446 O O . HIS A 1 186 ? 2.829 9.622 0.949 1.00 96.56 186 HIS A O 1
ATOM 1452 N N . PRO A 1 187 ? 2.870 10.476 -1.123 1.00 97.19 187 PRO A N 1
ATOM 1453 C CA . PRO A 1 187 ? 2.100 9.371 -1.676 1.00 97.19 187 PRO A CA 1
ATOM 1454 C C . PRO A 1 187 ? 2.822 8.029 -1.492 1.00 97.19 187 PRO A C 1
ATOM 1456 O O . PRO A 1 187 ? 3.977 7.873 -1.899 1.00 97.19 187 PRO A O 1
ATOM 1459 N N . LEU A 1 188 ? 2.117 7.060 -0.914 1.00 97.38 188 LEU A N 1
ATOM 1460 C CA . LEU A 1 188 ? 2.665 5.777 -0.487 1.00 97.38 188 LEU A CA 1
ATOM 1461 C C . LEU A 1 188 ? 1.784 4.642 -1.007 1.00 97.38 188 LEU A C 1
ATOM 1463 O O . LEU A 1 188 ? 0.570 4.650 -0.814 1.00 97.38 188 LEU A O 1
ATOM 1467 N N . ILE A 1 189 ? 2.376 3.654 -1.678 1.00 98.31 189 ILE A N 1
ATOM 1468 C CA . ILE A 1 189 ? 1.612 2.499 -2.158 1.00 98.31 189 ILE A CA 1
ATOM 1469 C C . ILE A 1 189 ? 1.353 1.562 -0.982 1.00 98.31 189 ILE A C 1
ATOM 1471 O O . ILE A 1 189 ? 2.294 1.041 -0.383 1.00 98.31 189 ILE A O 1
ATOM 1475 N N . TRP A 1 190 ? 0.079 1.316 -0.689 1.00 98.31 190 TRP A N 1
ATOM 1476 C CA . TRP A 1 190 ? -0.346 0.191 0.132 1.00 98.31 190 TRP A CA 1
ATOM 1477 C C . TRP A 1 190 ? -0.462 -1.045 -0.751 1.00 98.31 190 TRP A C 1
ATOM 1479 O O . TRP A 1 190 ? -1.036 -0.991 -1.842 1.00 98.31 190 TRP A O 1
ATOM 1489 N N . THR A 1 191 ? 0.065 -2.168 -0.274 1.00 98.00 191 THR A N 1
ATOM 1490 C CA . THR A 1 191 ? -0.123 -3.468 -0.912 1.00 98.00 191 THR A CA 1
ATOM 1491 C C . THR A 1 191 ? -0.507 -4.519 0.111 1.00 98.00 191 THR A C 1
ATOM 1493 O O . THR A 1 191 ? -0.020 -4.505 1.241 1.00 98.00 191 THR A O 1
ATOM 1496 N N . MET A 1 192 ? -1.381 -5.438 -0.280 1.00 97.69 192 MET A N 1
ATOM 1497 C CA . MET A 1 192 ? -1.790 -6.548 0.569 1.00 97.69 192 MET A CA 1
ATOM 1498 C C . MET A 1 192 ? -2.142 -7.793 -0.228 1.00 97.69 192 MET A C 1
ATOM 1500 O O . MET A 1 192 ? -2.520 -7.716 -1.401 1.00 97.69 192 MET A O 1
ATOM 1504 N N . GLY A 1 193 ? -2.046 -8.935 0.444 1.00 96.19 193 GLY A N 1
ATOM 1505 C CA . GLY A 1 193 ? -2.585 -10.187 -0.051 1.00 96.19 193 GLY A CA 1
ATOM 1506 C C . GLY A 1 193 ? -4.113 -10.202 0.003 1.00 96.19 193 GLY A C 1
ATOM 1507 O O . GLY A 1 193 ? -4.718 -9.621 0.904 1.00 96.19 193 GLY A O 1
ATOM 1508 N N . ILE A 1 194 ? -4.729 -10.916 -0.934 1.00 95.19 194 ILE A N 1
ATOM 1509 C CA . ILE A 1 194 ? -6.157 -11.252 -0.954 1.00 95.19 194 ILE A CA 1
ATOM 1510 C C . ILE A 1 194 ? -6.302 -12.764 -1.138 1.00 95.19 194 ILE A C 1
ATOM 1512 O O . ILE A 1 194 ? -5.547 -13.380 -1.894 1.00 95.19 194 ILE A O 1
ATOM 1516 N N . LYS A 1 195 ? -7.280 -13.353 -0.453 1.00 91.88 195 LYS A N 1
ATOM 1517 C CA . LYS A 1 195 ? -7.692 -14.755 -0.556 1.00 91.88 195 LYS A CA 1
ATOM 1518 C C . LYS A 1 195 ? -8.945 -14.882 -1.424 1.00 91.88 195 LYS A C 1
ATOM 1520 O O . LYS A 1 195 ? -9.822 -14.026 -1.396 1.00 91.88 195 LYS A O 1
ATOM 1525 N N . ASP A 1 196 ? -9.068 -16.003 -2.132 1.00 85.25 196 ASP A N 1
ATOM 1526 C CA . ASP A 1 196 ? -10.258 -16.312 -2.945 1.00 85.25 196 ASP A CA 1
ATOM 1527 C C . ASP A 1 196 ? -11.477 -16.723 -2.101 1.00 85.25 196 ASP A C 1
ATOM 1529 O O . ASP A 1 196 ? -12.607 -16.750 -2.588 1.00 85.25 196 ASP A O 1
ATOM 1533 N N . LYS A 1 197 ? -11.250 -17.090 -0.835 1.00 80.25 197 LYS A N 1
ATOM 1534 C CA . LYS A 1 197 ? -12.284 -17.485 0.122 1.00 80.25 197 LYS A CA 1
ATOM 1535 C C . LYS A 1 197 ? -12.076 -16.746 1.440 1.00 80.25 197 LYS A C 1
ATOM 1537 O O . LYS A 1 197 ? -10.918 -16.576 1.832 1.00 80.25 197 LYS A O 1
ATOM 1542 N N . PRO A 1 198 ? -13.165 -16.349 2.119 1.00 76.88 198 PRO A N 1
ATOM 1543 C CA . PRO A 1 198 ? -13.053 -15.754 3.435 1.00 76.88 198 PRO A CA 1
ATOM 1544 C C . PRO A 1 198 ? -12.515 -16.784 4.435 1.00 76.88 198 PRO A C 1
ATOM 1546 O O . PRO A 1 198 ? -12.742 -17.988 4.289 1.00 76.88 198 PRO A O 1
ATOM 1549 N N . THR A 1 199 ? -11.785 -16.302 5.433 1.00 72.75 199 THR A N 1
ATOM 1550 C CA . THR A 1 199 ? -11.347 -17.112 6.575 1.00 72.75 199 THR A CA 1
ATOM 1551 C C . THR A 1 199 ? -12.569 -17.388 7.466 1.00 72.75 199 THR A C 1
ATOM 1553 O O . THR A 1 199 ? -13.297 -16.445 7.772 1.00 72.75 199 THR A O 1
ATOM 1556 N N . GLU A 1 200 ? -12.827 -18.663 7.797 1.00 57.19 200 GLU A N 1
ATOM 1557 C CA . GLU A 1 200 ? -13.937 -19.095 8.678 1.00 57.19 200 GLU A CA 1
ATOM 1558 C C . GLU A 1 200 ? -13.795 -18.596 10.121 1.00 57.19 200 GLU A C 1
ATOM 1560 O O . GLU A 1 200 ? -12.646 -18.548 10.625 1.00 57.19 200 GLU A O 1
#

Secondary structure (DSSP, 8-state):
--------------EEEE--SSSSHHHHHHHHHHHHHHHHH-SS-EEEEETTEEEEEEPSEEEEEE--SS-EEEEEEEE--SS-B--EEEESBSS-------S---------PPPP----S--EEEEEEETTEEEEEEE-SSS----HHHHHHHHHHS-S-BBTTTB-EEEE-B-SSSEEEEEESS-EEEEEEE-SS---

Sequence (200 aa):
MRETKKTRREDVDLIVTLGGLTGRFDQIMASVETLFHATTITPVPVIIIQAGSLICLLQPGKHKLHVDTGFEGDWCGLVPVGHPCKQVTTTGLKWNLNEMFGGQPEWSIGTFKIPRKSKSKNMESHRIERNGLALTFIIRGNSYIPEAKDLFWYLNIANSVLMFGTLVSTSNTYDGSGVVTVETDHPLIWTMGIKDKPTE

InterPro domains:
  IPR007373 Thiamin pyrophosphokinase, thiamin-binding domain [PF04265] (62-99)
  IPR007373 Thiamin pyrophosphokinase, thiamin-binding domain [PF04265] (156-189)
  IPR007373 Thiamin pyrophosphok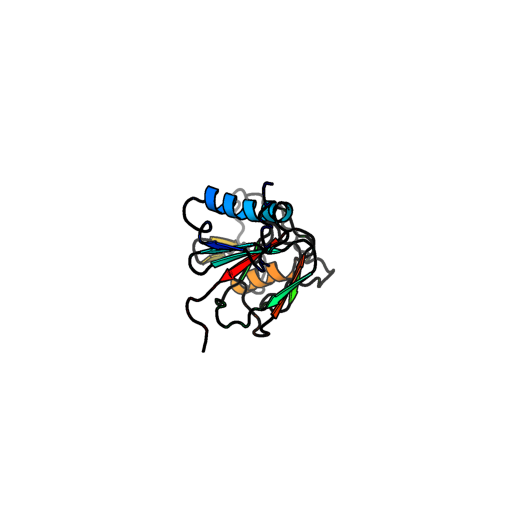inase, thiamin-binding domain [SM00983] (61-188)
  IPR036371 Thiamin pyrophosphokinase, thiamin-binding domain superfamily [SSF63862] (53-100)
  IPR036371 Thiamin pyrophosphokinase, thiamin-binding domain superfamily [SSF63862] (156-196)
  IPR036759 Thiamin pyrophosphokinase, catalytic domain superfamily [G3DSA:3.40.50.10240] (1-46)
  IPR036759 Thiamin pyrophosphokinase, catalytic domain superfamily [SSF63999] (11-49)

Foldseek 3Di:
DDDDDPDDDDDDQEAEAEDQCDDDPVSVVVVVVVLVCVVVVDVHWYWYDYDQKIKGKDAAFKDKDQQQPQFFDFFKWKAPPPDKWQAKAKDQWPQTEDPDDPPDPPDPPPPDDDDDDDDDPDWDWDWDDDPHDTDIDTDDDDDDDDDPVVVLSVQSHNGSIHDPVRDITTRIGGPPPSMMMMHTRHIMMIMGGTHPDGDD

Organism: Phascolarctos cinereus (NCBI:txid38626)

pLDDT: mean 73.69, std 26.37, range [24.62, 98.31]